Protein AF-A0A3B4X1A6-F1 (afdb_monomer)

Solvent-accessible surface area (backbone atoms only — not comparable to full-atom values): 15497 Å² total; per-residue (Å²): 115,70,71,60,52,57,50,49,52,51,52,50,52,50,51,35,37,75,68,66,78,35,75,80,80,82,78,83,72,91,70,73,78,80,80,72,81,65,86,78,88,76,84,81,86,79,67,71,69,60,56,57,53,50,53,53,52,51,52,53,51,53,53,52,55,62,71,66,57,79,65,98,78,79,75,83,75,76,88,69,78,50,44,43,67,63,48,51,52,51,49,28,60,74,72,65,40,60,70,62,43,52,52,50,53,52,53,52,51,53,34,46,75,70,61,77,48,63,76,89,69,56,53,66,50,61,64,69,58,61,50,49,57,49,52,53,49,51,50,54,48,52,52,51,52,53,52,50,52,51,51,53,50,51,55,50,51,57,49,50,53,52,52,51,51,51,52,52,49,52,54,53,49,50,54,51,52,53,54,51,50,55,52,51,53,50,52,51,50,54,50,51,54,51,52,63,61,45,50,62,55,53,51,52,52,52,54,51,51,55,50,52,52,53,50,50,54,51,53,50,53,53,49,52,52,51,51,55,50,52,52,52,58,57,59,72,74,63,85,83,88,85,83,87,81,92,86,84,84,76,87,82,81,90,82,136

Mean predicted aligned error: 19.34 Å

Organism: NCBI:txid1841481

Radius of gyration: 57.44 Å; Cα contacts (8 Å, |Δi|>4): 34; chains: 1; bounding box: 168×35×139 Å

pLDDT: mean 76.79, std 20.31, range [33.22, 98.31]

Secondary structure (DSSP, 8-state):
-HHHHHHHHHHHHHHHHHTTSS----------------SS-----SSHHHHHHHHHHHHHHHHHHHHTSPPTTS-----PPPBHHHHHHHHHHHHT-HHHHHHHHHHHHHHHHTT-S-TTSSPBPPHHHHHHHHHHHHHHHHHHHHHHHHHHHHHHHHHHHHHHHHHHHHHHHHHHHHHHHHHHHHHHHHHHHHHHHHHHHHHHHHHHHHHHHHHHHHHHHHHHHHHHHHHHHHHTT---PPP-------------

Foldseek 3Di:
DVVVVVVVVVVVVVVCCVVVLDPPPPPDDPPDDPPPPPPDDDPPPDDPVVVVVVVVVVVVVVVVVVVPDDPPPPDPDDDDFDFPLVVVLVVCVVVVVVVVNVVSVVVVVVCVVVVVDDSVPRDTDDVVVVVVVVVVVVVVVVVVVVVVVVVVVVVVSVVVVVVVVVVVVVVVVVVVVVVVVVVVVVVVVVVVVVVVVCVVVVVVVVVVVVVVVVVVVVVVVVVVVVVVVVVVVVVVVDDDDDDDDDDDDDDDDDDD

Structure (mmCIF, N/CA/C/O backbone):
data_AF-A0A3B4X1A6-F1
#
_entry.id   AF-A0A3B4X1A6-F1
#
loop_
_atom_site.group_PDB
_atom_site.id
_atom_site.type_symbol
_atom_site.label_atom_id
_atom_site.label_alt_id
_atom_site.label_comp_id
_atom_site.label_asym_id
_atom_site.label_entity_id
_atom_site.label_seq_id
_atom_site.pdbx_PDB_ins_code
_atom_site.Cartn_x
_atom_site.Cartn_y
_atom_site.Cartn_z
_atom_site.occupancy
_atom_site.B_iso_or_equiv
_atom_site.auth_seq_id
_atom_site.auth_comp_id
_atom_site.auth_asym_id
_atom_site.auth_atom_id
_atom_site.pdbx_PDB_model_num
ATOM 1 N N . THR A 1 1 ? -29.999 -10.310 1.114 1.00 54.72 1 THR A N 1
ATOM 2 C CA . THR A 1 1 ? -29.016 -9.729 2.059 1.00 54.72 1 THR A CA 1
ATOM 3 C C . THR A 1 1 ? -27.786 -9.153 1.365 1.00 54.72 1 THR A C 1
ATOM 5 O O . THR A 1 1 ? -27.435 -8.035 1.706 1.00 54.72 1 THR A O 1
ATOM 8 N N . ARG A 1 2 ? -27.192 -9.805 0.347 1.00 44.38 2 ARG A N 1
ATOM 9 C CA . ARG A 1 2 ? -26.066 -9.261 -0.458 1.00 44.38 2 ARG A CA 1
ATOM 10 C C . ARG A 1 2 ? -26.312 -7.871 -1.082 1.00 44.38 2 ARG A C 1
ATOM 12 O O . ARG A 1 2 ? -25.486 -6.989 -0.919 1.00 44.38 2 ARG A O 1
ATOM 19 N N . VAL A 1 3 ? -27.496 -7.645 -1.660 1.00 53.00 3 VAL A N 1
ATOM 20 C CA . VAL A 1 3 ? -27.875 -6.359 -2.293 1.00 53.00 3 VAL A CA 1
ATOM 21 C C . VAL A 1 3 ? -27.830 -5.172 -1.316 1.00 53.00 3 VAL A C 1
ATOM 23 O O . VAL A 1 3 ? -27.522 -4.057 -1.713 1.00 53.00 3 VAL A O 1
ATOM 26 N N . ASN A 1 4 ? -28.081 -5.400 -0.021 1.00 56.81 4 ASN A N 1
ATOM 27 C CA . ASN A 1 4 ? -28.071 -4.326 0.980 1.00 56.81 4 ASN A CA 1
ATOM 28 C C . ASN A 1 4 ? -26.649 -3.875 1.352 1.00 56.81 4 ASN A C 1
ATOM 30 O O . ASN A 1 4 ? -26.453 -2.727 1.738 1.00 56.81 4 ASN A O 1
ATOM 34 N N . ILE A 1 5 ? -25.659 -4.763 1.222 1.00 59.53 5 ILE A N 1
ATOM 35 C CA . ILE A 1 5 ? -24.255 -4.456 1.523 1.00 59.53 5 ILE A CA 1
ATOM 36 C C . ILE A 1 5 ? -23.646 -3.632 0.388 1.00 59.53 5 ILE A C 1
ATOM 38 O O . ILE A 1 5 ? -23.005 -2.622 0.660 1.00 59.53 5 ILE A O 1
ATOM 42 N N . ASP A 1 6 ? -23.915 -3.991 -0.869 1.00 60.12 6 ASP A N 1
ATOM 43 C CA . ASP A 1 6 ? -23.416 -3.237 -2.027 1.00 60.12 6 ASP A CA 1
ATOM 44 C C . ASP A 1 6 ? -23.992 -1.817 -2.073 1.00 60.12 6 ASP A C 1
ATOM 46 O O . ASP A 1 6 ? -23.269 -0.851 -2.322 1.00 60.12 6 ASP A O 1
ATOM 50 N N . VAL A 1 7 ? -25.278 -1.664 -1.738 1.00 74.25 7 VAL A N 1
ATOM 51 C CA . VAL A 1 7 ? -25.919 -0.347 -1.618 1.00 74.25 7 VAL A CA 1
ATOM 52 C C . VAL A 1 7 ? -25.302 0.459 -0.473 1.00 74.25 7 VAL A C 1
ATOM 54 O O . VAL A 1 7 ? -25.018 1.642 -0.652 1.00 74.25 7 VAL A O 1
ATOM 57 N N . ALA A 1 8 ? -25.026 -0.162 0.679 1.00 71.12 8 ALA A N 1
ATOM 58 C CA . ALA A 1 8 ? -24.371 0.512 1.800 1.00 71.12 8 ALA A CA 1
ATOM 59 C C . ALA A 1 8 ? -22.941 0.967 1.452 1.00 71.12 8 ALA A C 1
ATOM 61 O O . ALA A 1 8 ? -22.570 2.101 1.759 1.00 71.12 8 ALA A O 1
ATOM 62 N N . PHE A 1 9 ? -22.166 0.135 0.751 1.00 69.88 9 PHE A N 1
ATOM 63 C CA . PHE A 1 9 ? -20.829 0.487 0.265 1.00 69.88 9 PHE A CA 1
ATOM 64 C C . PHE A 1 9 ? -20.868 1.617 -0.766 1.00 69.88 9 PHE A C 1
ATOM 66 O O . PHE A 1 9 ? -20.057 2.542 -0.691 1.00 69.88 9 PHE A O 1
ATOM 73 N N . HIS A 1 10 ? -21.827 1.588 -1.692 1.00 74.19 10 HIS A N 1
ATOM 74 C CA . HIS A 1 10 ? -22.002 2.653 -2.675 1.00 74.19 10 HIS A CA 1
ATOM 75 C C . HIS A 1 10 ? -22.377 3.981 -2.003 1.00 74.19 10 HIS A C 1
ATOM 77 O O . HIS A 1 10 ? -21.773 5.013 -2.300 1.00 74.19 10 HIS A O 1
ATOM 83 N N . CYS A 1 11 ? -23.316 3.957 -1.053 1.00 76.19 11 CYS A N 1
ATOM 84 C CA . CYS A 1 11 ? -23.736 5.141 -0.302 1.00 76.19 11 CYS A CA 1
ATOM 85 C C . CYS A 1 11 ? -22.578 5.716 0.529 1.00 76.19 11 CYS A C 1
ATOM 87 O O . CYS A 1 11 ? -22.350 6.926 0.550 1.00 76.19 11 CYS A O 1
ATOM 89 N N . TRP A 1 12 ? -21.787 4.843 1.160 1.00 78.12 12 TRP A N 1
ATOM 90 C CA . TRP A 1 12 ? -20.605 5.235 1.924 1.00 78.12 12 TRP A CA 1
ATOM 91 C C . TRP A 1 12 ? -19.513 5.848 1.035 1.00 78.12 12 TRP A C 1
ATOM 93 O O . TRP A 1 12 ? -18.955 6.894 1.373 1.00 78.12 12 TRP A O 1
ATOM 103 N N . ARG A 1 13 ? -19.269 5.270 -0.149 1.00 74.69 13 ARG A N 1
ATOM 104 C CA . ARG A 1 13 ? -18.350 5.820 -1.159 1.00 74.69 13 ARG A CA 1
ATOM 105 C C . ARG A 1 13 ? -18.793 7.206 -1.630 1.00 74.69 13 ARG A C 1
ATOM 107 O O . ARG A 1 13 ? -17.966 8.107 -1.734 1.00 74.69 13 ARG A O 1
ATOM 114 N N . GLN A 1 14 ? -20.088 7.401 -1.863 1.00 74.94 14 GLN A N 1
ATOM 115 C CA . GLN A 1 14 ? -20.648 8.692 -2.275 1.00 74.94 14 GLN A CA 1
ATOM 116 C C . GLN A 1 14 ? -20.527 9.755 -1.177 1.00 74.94 14 GLN A C 1
ATOM 118 O O . GLN A 1 14 ? -20.187 10.902 -1.463 1.00 74.94 14 GLN A O 1
ATOM 123 N N . LEU A 1 15 ? -20.717 9.367 0.087 1.00 75.44 15 LEU A N 1
ATOM 124 C CA . LEU A 1 15 ? -20.524 10.246 1.240 1.00 75.44 15 LEU A CA 1
ATOM 125 C C . LEU A 1 15 ? -19.055 10.681 1.396 1.00 75.44 15 LEU A C 1
ATOM 127 O O . LEU A 1 15 ? -18.784 11.835 1.728 1.00 75.44 15 LEU A O 1
ATOM 131 N N . LEU A 1 16 ? -18.108 9.776 1.129 1.00 69.69 16 LEU A N 1
ATOM 132 C CA . LEU A 1 16 ? -16.668 10.057 1.151 1.00 69.69 16 LEU A CA 1
ATOM 133 C C . LEU A 1 16 ? -16.240 11.011 0.024 1.00 69.69 16 LEU A C 1
ATOM 135 O O . LEU A 1 16 ? -15.444 11.919 0.271 1.00 69.69 16 LEU A O 1
ATOM 139 N N . VAL A 1 17 ? -16.805 10.853 -1.179 1.00 70.69 17 VAL A N 1
ATOM 140 C CA . VAL A 1 17 ? -16.599 11.786 -2.303 1.00 70.69 17 VAL A CA 1
ATOM 141 C C . VAL A 1 17 ? -17.197 13.159 -1.985 1.00 70.69 17 VAL A C 1
ATOM 143 O O . VAL A 1 17 ? -16.530 14.177 -2.149 1.00 70.69 17 VAL A O 1
ATOM 146 N N . SER A 1 18 ? -18.413 13.208 -1.433 1.00 71.50 18 SER A N 1
ATOM 147 C CA . SER A 1 18 ? -19.084 14.468 -1.081 1.00 71.50 18 SER A CA 1
ATOM 148 C C . SER A 1 18 ? -18.394 15.240 0.051 1.00 71.50 18 SER A C 1
ATOM 150 O O . SER A 1 18 ? -18.543 16.456 0.131 1.00 71.50 18 SER A O 1
ATOM 152 N N . LYS A 1 19 ? -17.643 14.557 0.925 1.00 74.81 19 LYS A N 1
ATOM 153 C CA . LYS A 1 19 ? -16.8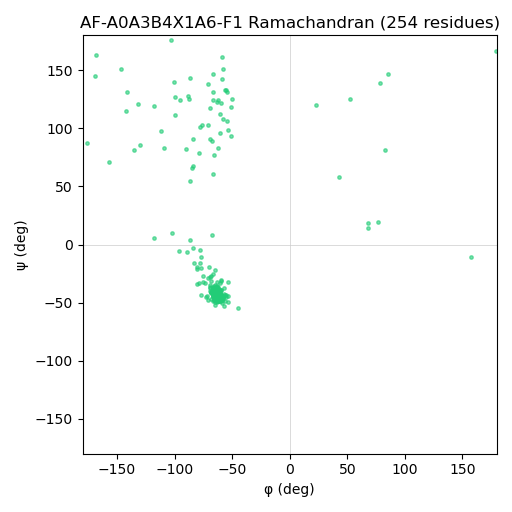08 15.181 1.966 1.00 74.81 19 LYS A CA 1
ATOM 154 C C . LYS A 1 19 ? -15.403 15.560 1.478 1.00 74.81 19 LYS A C 1
ATOM 156 O O . LYS A 1 19 ? -14.591 15.998 2.287 1.00 74.81 19 LYS A O 1
ATOM 161 N N . GLY A 1 20 ? -15.095 15.371 0.191 1.00 56.94 20 GLY A N 1
ATOM 162 C CA . GLY A 1 20 ? -13.777 15.658 -0.384 1.00 56.94 20 GLY A CA 1
ATOM 163 C C . GLY A 1 20 ? -12.661 14.729 0.107 1.00 56.94 20 GLY A C 1
ATOM 164 O O . GLY A 1 20 ? -11.488 15.028 -0.089 1.00 56.94 20 GLY A O 1
ATOM 165 N N . MET A 1 21 ? -13.003 13.608 0.754 1.00 59.81 21 MET A N 1
ATOM 166 C CA . MET A 1 21 ? -12.033 12.627 1.266 1.00 59.81 21 MET A CA 1
ATOM 167 C C . MET A 1 21 ? -11.576 11.645 0.178 1.00 59.81 21 MET A C 1
ATOM 169 O O . MET A 1 21 ? -10.568 10.962 0.336 1.00 59.81 21 MET A O 1
ATOM 173 N N . ILE A 1 22 ? -12.318 11.578 -0.929 1.00 52.59 22 ILE A N 1
ATOM 174 C CA . ILE A 1 22 ? -11.983 10.841 -2.145 1.00 52.59 22 ILE A CA 1
ATOM 175 C C . ILE A 1 22 ? -12.224 11.810 -3.305 1.00 52.59 22 ILE A C 1
ATOM 177 O O . ILE A 1 22 ? -13.336 12.315 -3.455 1.00 52.59 22 ILE A O 1
ATOM 181 N N . ALA A 1 23 ? -11.194 12.100 -4.101 1.00 53.69 23 ALA A N 1
ATOM 182 C CA . ALA A 1 23 ? -11.367 12.877 -5.327 1.00 53.69 23 ALA A CA 1
ATOM 183 C C . ALA A 1 23 ? -12.360 12.150 -6.256 1.00 53.69 23 ALA A C 1
ATOM 185 O O . ALA A 1 23 ? -12.320 10.912 -6.300 1.00 53.69 23 ALA A O 1
ATOM 186 N N . PRO A 1 24 ? -13.237 12.868 -6.991 1.00 44.25 24 PRO A N 1
ATOM 187 C CA . PRO A 1 24 ? -14.024 12.252 -8.046 1.00 44.25 24 PRO A CA 1
ATOM 188 C C . PRO A 1 24 ? -13.053 11.483 -8.927 1.00 44.25 24 PRO A C 1
ATOM 190 O O . PRO A 1 24 ? -12.023 12.006 -9.351 1.00 44.25 24 PRO A O 1
ATOM 193 N N . SER A 1 25 ? -13.335 10.200 -9.095 1.00 53.66 25 SER A N 1
ATOM 194 C CA . SER A 1 25 ? -12.601 9.382 -10.035 1.00 53.66 25 SER A CA 1
ATOM 195 C C . SER A 1 25 ? -12.957 9.917 -11.417 1.00 53.66 25 SER A C 1
ATOM 197 O O . SER A 1 25 ? -13.940 9.462 -11.995 1.00 53.66 25 SER A O 1
ATOM 199 N N . ASP A 1 26 ? -12.199 10.893 -11.917 1.00 41.59 26 ASP A N 1
ATOM 200 C CA . ASP A 1 26 ? -12.113 11.192 -13.346 1.00 41.59 26 ASP A CA 1
ATOM 201 C C . ASP A 1 26 ? -11.441 9.973 -13.989 1.00 41.59 26 ASP A C 1
ATOM 203 O O . ASP A 1 26 ? -10.231 9.900 -14.202 1.00 41.59 26 ASP A O 1
ATOM 207 N N . CYS A 1 27 ? -12.246 8.925 -14.140 1.00 48.75 27 CYS A N 1
ATOM 208 C CA . CYS A 1 27 ? -11.929 7.712 -14.861 1.00 48.75 27 CYS A CA 1
ATOM 209 C C . CYS A 1 27 ? -12.377 7.922 -16.302 1.00 48.75 27 CYS A C 1
ATOM 211 O O . CYS A 1 27 ? -13.445 7.467 -16.684 1.00 48.75 27 CYS A O 1
ATOM 213 N N . ASP A 1 28 ? -11.524 8.593 -17.064 1.00 45.81 28 ASP A N 1
ATOM 214 C CA . ASP A 1 28 ? -11.343 8.327 -18.486 1.00 45.81 28 ASP A CA 1
ATOM 215 C C . ASP A 1 28 ? -9.838 8.188 -18.693 1.00 45.81 28 ASP A C 1
ATOM 217 O O . ASP A 1 28 ? -9.130 9.159 -18.927 1.00 45.81 28 ASP A O 1
ATOM 221 N N . ASP A 1 29 ? -9.335 6.977 -18.477 1.00 47.91 29 ASP A N 1
ATOM 222 C CA . ASP A 1 29 ? -8.033 6.560 -18.988 1.00 47.91 29 ASP A CA 1
ATOM 223 C C . ASP A 1 29 ? -8.050 5.031 -19.050 1.00 47.91 29 ASP A C 1
ATOM 225 O O . ASP A 1 29 ? -7.431 4.331 -18.246 1.00 47.91 29 ASP A O 1
ATOM 229 N N . ASP A 1 30 ? -8.821 4.506 -20.005 1.00 47.62 30 ASP A N 1
ATOM 230 C CA . ASP A 1 30 ? -8.631 3.161 -20.559 1.00 47.62 30 ASP A CA 1
ATOM 231 C C . ASP A 1 30 ? -7.29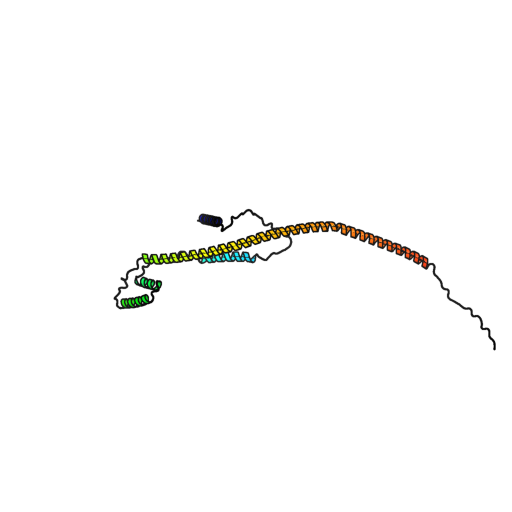5 3.140 -21.326 1.00 47.62 30 ASP A C 1
ATOM 233 O O . ASP A 1 30 ? -7.232 3.001 -22.544 1.00 47.62 30 ASP A O 1
ATOM 237 N N . PHE A 1 31 ? -6.190 3.404 -20.623 1.00 47.19 31 PHE A N 1
ATOM 238 C CA . PHE A 1 31 ? -4.857 3.306 -21.195 1.00 47.19 31 PHE A CA 1
ATOM 239 C C . PHE A 1 31 ? -4.442 1.856 -21.088 1.00 47.19 31 PHE A C 1
ATOM 241 O O . PHE A 1 31 ? -3.879 1.398 -20.092 1.00 47.19 31 PHE A O 1
ATOM 248 N N . LYS A 1 32 ? -4.775 1.132 -22.155 1.00 50.66 32 LYS A N 1
ATOM 249 C CA . LYS A 1 32 ? -4.234 -0.185 -22.431 1.00 50.66 32 LYS A CA 1
ATOM 250 C C . LYS A 1 32 ? -2.713 -0.079 -22.345 1.00 50.66 32 LYS A C 1
ATOM 252 O O . LYS A 1 32 ? -2.095 0.703 -23.067 1.00 50.66 32 LYS A O 1
ATOM 257 N N . TYR A 1 33 ? -2.134 -0.827 -21.414 1.00 49.88 33 TYR A N 1
ATOM 258 C CA . TYR A 1 33 ? -0.696 -1.008 -21.332 1.00 49.88 33 TYR A CA 1
ATOM 259 C C . TYR A 1 33 ? -0.257 -1.595 -22.670 1.00 49.88 33 TYR A C 1
ATOM 261 O O . TYR A 1 33 ? -0.599 -2.729 -23.000 1.00 49.88 33 TYR A O 1
ATOM 269 N N . GLU A 1 34 ? 0.417 -0.791 -23.486 1.00 45.00 34 GLU A N 1
ATOM 270 C CA . GLU A 1 34 ? 1.057 -1.290 -24.692 1.00 45.00 34 GLU A CA 1
ATOM 271 C C . GLU A 1 34 ? 2.234 -2.153 -24.214 1.00 45.00 34 GLU A C 1
ATOM 273 O O . GLU A 1 34 ? 3.328 -1.647 -23.947 1.00 45.00 34 GLU A O 1
ATOM 278 N N . GLU A 1 35 ? 1.982 -3.451 -24.022 1.00 42.69 35 GLU A N 1
ATOM 279 C CA . GLU A 1 35 ? 3.014 -4.484 -23.947 1.00 42.69 35 GLU A CA 1
ATOM 280 C C . GLU A 1 35 ? 3.725 -4.503 -25.298 1.00 42.69 35 GLU A C 1
ATOM 282 O O . GLU A 1 35 ? 3.405 -5.252 -26.220 1.00 42.69 35 GLU A O 1
ATOM 287 N N . VAL A 1 36 ? 4.681 -3.592 -25.446 1.00 37.38 36 VAL A N 1
ATOM 288 C CA . VAL A 1 36 ? 5.640 -3.661 -26.532 1.00 37.38 36 VAL A CA 1
ATOM 289 C C . VAL A 1 36 ? 6.537 -4.843 -26.198 1.00 37.38 36 VAL A C 1
ATOM 291 O O . VAL A 1 36 ? 7.395 -4.731 -25.324 1.00 37.38 36 VAL A O 1
ATOM 294 N N . TYR A 1 37 ? 6.311 -5.971 -26.876 1.00 40.59 37 TYR A N 1
ATOM 295 C CA . TYR A 1 37 ? 7.245 -7.090 -26.916 1.00 40.59 37 TYR A CA 1
ATOM 296 C C . TYR A 1 37 ? 8.604 -6.555 -27.373 1.00 40.59 37 TYR A C 1
ATOM 298 O O . TYR A 1 37 ? 8.835 -6.313 -28.559 1.00 40.59 37 TYR A O 1
ATOM 306 N N . LEU A 1 38 ? 9.485 -6.302 -26.411 1.00 39.91 38 LEU A N 1
ATOM 307 C CA . LEU A 1 38 ? 10.901 -6.167 -26.678 1.00 39.91 38 LEU A CA 1
ATOM 308 C C . LEU A 1 38 ? 11.408 -7.592 -26.883 1.00 39.91 38 LEU A C 1
ATOM 310 O O . LEU A 1 38 ? 11.540 -8.355 -25.928 1.00 39.91 38 LEU A O 1
ATOM 314 N N . GLU A 1 39 ? 11.632 -7.968 -28.140 1.00 44.88 39 GLU A N 1
ATOM 315 C CA . GLU A 1 39 ? 12.640 -8.987 -28.419 1.00 44.88 39 GLU A CA 1
ATOM 316 C C . GLU A 1 39 ? 13.959 -8.505 -27.780 1.00 44.88 39 GLU A C 1
ATOM 318 O O . GLU A 1 39 ? 14.330 -7.339 -27.932 1.00 44.88 39 GLU A O 1
ATOM 323 N N . ASP A 1 40 ? 14.602 -9.409 -27.038 1.00 40.78 40 ASP A N 1
ATOM 324 C CA . ASP A 1 40 ? 15.783 -9.253 -26.172 1.00 40.78 40 ASP A CA 1
ATOM 325 C C . ASP A 1 40 ? 15.558 -8.712 -24.741 1.00 40.78 40 ASP A C 1
ATOM 327 O O . ASP A 1 40 ? 15.777 -7.548 -24.415 1.00 40.78 40 ASP A O 1
ATOM 331 N N . ASP A 1 41 ? 15.152 -9.645 -23.873 1.00 47.16 41 ASP A N 1
ATOM 332 C CA . ASP A 1 41 ? 15.798 -10.011 -22.596 1.00 47.16 41 ASP A CA 1
ATOM 333 C C . ASP A 1 41 ? 16.314 -8.883 -21.677 1.00 47.16 41 ASP A C 1
ATOM 335 O O . ASP A 1 41 ? 17.475 -8.850 -21.268 1.00 47.16 41 ASP A O 1
ATOM 339 N N . TRP A 1 42 ? 15.420 -7.979 -21.270 1.00 33.22 42 TRP A N 1
ATOM 340 C CA . TRP A 1 42 ? 15.612 -7.187 -20.051 1.00 33.22 42 TRP A CA 1
ATOM 341 C C . TRP A 1 42 ? 14.628 -7.657 -18.984 1.00 33.22 42 TRP A C 1
ATOM 343 O O . TRP A 1 42 ? 13.556 -7.081 -18.799 1.00 33.22 42 TRP A O 1
ATOM 353 N N . SER A 1 43 ? 15.002 -8.731 -18.287 1.00 40.97 43 SER A N 1
ATOM 354 C CA . SER A 1 43 ? 14.339 -9.181 -17.061 1.00 40.97 43 SER A CA 1
ATOM 355 C C . SER A 1 43 ? 14.416 -8.086 -15.994 1.00 40.97 43 SER A C 1
ATOM 357 O O . SER A 1 43 ? 15.408 -7.967 -15.275 1.00 40.97 43 SER A O 1
ATOM 359 N N . LEU A 1 44 ? 13.362 -7.276 -15.877 1.00 40.47 44 LEU A N 1
ATOM 360 C CA . LEU A 1 44 ? 13.158 -6.377 -14.743 1.00 40.47 44 LEU A CA 1
ATOM 361 C C . LEU A 1 44 ? 12.499 -7.155 -13.590 1.00 40.47 44 LEU A C 1
ATOM 363 O O . LEU A 1 44 ? 11.347 -6.926 -13.237 1.00 40.47 44 LEU A O 1
ATOM 367 N N . THR A 1 45 ? 13.234 -8.102 -13.011 1.00 41.59 45 THR A N 1
ATOM 368 C CA . THR A 1 45 ? 12.842 -8.895 -11.830 1.00 41.59 45 THR A CA 1
ATOM 369 C C . THR A 1 45 ? 13.214 -8.182 -10.528 1.00 41.59 45 THR A C 1
ATOM 371 O O . THR A 1 45 ? 13.925 -8.724 -9.689 1.00 41.59 45 THR A O 1
ATOM 374 N N . GLU A 1 46 ? 12.762 -6.944 -10.347 1.00 43.12 46 GLU A N 1
ATOM 375 C CA . GLU A 1 46 ? 12.930 -6.217 -9.081 1.00 43.12 46 GLU A CA 1
ATOM 376 C C . GLU A 1 46 ? 11.606 -5.530 -8.725 1.00 43.12 46 GLU A C 1
ATOM 378 O O . GLU A 1 46 ? 11.387 -4.355 -9.013 1.00 43.12 46 GLU A O 1
ATOM 383 N N . GLY A 1 47 ? 10.668 -6.288 -8.145 1.00 45.47 47 GLY A N 1
ATOM 384 C CA . GLY A 1 47 ? 9.445 -5.698 -7.583 1.00 45.47 47 GLY A CA 1
ATOM 385 C C . GLY A 1 47 ? 8.228 -6.610 -7.425 1.00 45.47 47 GLY A C 1
ATOM 386 O O . GLY A 1 47 ? 7.273 -6.203 -6.770 1.00 45.47 47 GLY A O 1
ATOM 387 N N . GLU A 1 48 ? 8.227 -7.824 -7.981 1.00 46.75 48 GLU A N 1
ATOM 388 C CA . GLU A 1 48 ? 7.063 -8.726 -7.880 1.00 46.75 48 GLU A CA 1
ATOM 389 C C . GLU A 1 48 ? 6.927 -9.413 -6.506 1.00 46.75 48 GLU A C 1
ATOM 391 O O . GLU A 1 48 ? 5.823 -9.791 -6.116 1.00 46.75 48 GLU A O 1
ATOM 396 N N . GLU A 1 49 ? 8.001 -9.500 -5.711 1.00 49.38 49 GLU A N 1
ATOM 397 C CA . GLU A 1 49 ? 7.951 -10.130 -4.380 1.00 49.38 49 GLU A CA 1
ATOM 398 C C . GLU A 1 49 ? 7.133 -9.327 -3.345 1.00 49.38 49 GLU A C 1
ATOM 400 O O . GLU A 1 49 ? 6.545 -9.916 -2.437 1.00 49.38 49 GLU A O 1
ATOM 405 N N . ASP A 1 50 ? 7.033 -7.998 -3.481 1.00 69.69 50 ASP A N 1
ATOM 406 C CA . ASP A 1 50 ? 6.392 -7.132 -2.474 1.00 69.69 50 ASP A CA 1
ATOM 407 C C . ASP A 1 50 ? 4.853 -7.127 -2.578 1.00 69.69 50 ASP A C 1
ATOM 409 O O . ASP A 1 50 ? 4.137 -7.092 -1.570 1.00 69.69 50 ASP A O 1
ATOM 413 N N . LEU A 1 51 ? 4.311 -7.239 -3.797 1.00 71.69 51 LEU A N 1
ATOM 414 C CA . LEU A 1 51 ? 2.862 -7.269 -4.014 1.00 71.69 51 LEU A CA 1
ATOM 415 C C . LEU A 1 51 ? 2.253 -8.605 -3.566 1.00 71.69 51 LEU A C 1
ATOM 417 O O . LEU A 1 51 ? 1.250 -8.609 -2.849 1.00 71.69 51 LEU A O 1
ATOM 421 N N . GLU A 1 52 ? 2.881 -9.726 -3.928 1.00 77.56 52 GLU A N 1
ATOM 422 C CA . GLU A 1 52 ? 2.452 -11.073 -3.531 1.00 77.56 52 GLU A CA 1
ATOM 423 C C . GLU A 1 52 ? 2.495 -11.232 -2.000 1.00 77.56 52 GLU A C 1
ATOM 425 O O . GLU A 1 52 ? 1.535 -11.702 -1.379 1.00 77.56 52 GLU A O 1
ATOM 430 N N . ALA A 1 53 ? 3.568 -10.751 -1.359 1.00 79.12 53 ALA A N 1
ATOM 431 C CA . ALA A 1 53 ? 3.695 -10.741 0.097 1.00 79.12 53 ALA A CA 1
ATOM 432 C C . ALA A 1 53 ? 2.599 -9.896 0.770 1.00 79.12 53 ALA A C 1
ATOM 434 O O . ALA A 1 53 ? 2.013 -10.320 1.773 1.00 79.12 53 ALA A O 1
ATOM 435 N N . THR A 1 54 ? 2.270 -8.735 0.196 1.00 76.06 54 THR A N 1
ATOM 436 C CA . THR A 1 54 ? 1.215 -7.846 0.705 1.00 76.06 54 THR A CA 1
ATOM 437 C C . THR A 1 54 ? -0.175 -8.478 0.580 1.00 76.06 54 THR A C 1
ATOM 439 O O . THR A 1 54 ? -0.951 -8.451 1.541 1.00 76.06 54 THR A O 1
ATOM 442 N N . VAL A 1 55 ? -0.494 -9.104 -0.559 1.00 81.44 55 VAL A N 1
ATOM 443 C CA . VAL A 1 55 ? -1.774 -9.808 -0.776 1.00 81.44 55 VAL A CA 1
ATOM 444 C C . VAL A 1 55 ? -1.923 -10.971 0.205 1.00 81.44 55 VAL A C 1
ATOM 446 O O . VAL A 1 55 ? -2.957 -11.102 0.866 1.00 81.44 55 VAL A O 1
ATOM 449 N N . LYS A 1 56 ? -0.866 -11.768 0.384 1.00 82.25 56 LYS A N 1
ATOM 450 C CA . LYS A 1 56 ? -0.854 -12.904 1.312 1.00 82.25 56 LYS A CA 1
ATOM 451 C C . LYS A 1 56 ? -1.007 -12.461 2.771 1.00 82.25 56 LYS A C 1
ATOM 453 O O . LYS A 1 56 ? -1.715 -13.105 3.543 1.00 82.25 56 LYS A O 1
ATOM 458 N N . ALA A 1 57 ? -0.415 -11.328 3.153 1.00 81.50 57 ALA A N 1
ATOM 459 C CA . ALA A 1 57 ? -0.582 -10.746 4.485 1.00 81.50 57 ALA A CA 1
ATOM 460 C C . ALA A 1 57 ? -2.026 -10.274 4.751 1.00 81.50 57 ALA A C 1
ATOM 462 O O . ALA A 1 57 ? -2.543 -10.470 5.855 1.00 81.50 57 ALA A O 1
ATOM 463 N N . ILE A 1 58 ? -2.698 -9.693 3.749 1.00 82.06 58 ILE A N 1
ATOM 464 C CA . ILE A 1 58 ? -4.111 -9.286 3.844 1.00 82.06 58 ILE A CA 1
ATOM 465 C C . ILE A 1 58 ? -5.018 -10.515 3.984 1.00 82.06 58 ILE A C 1
ATOM 467 O O . ILE A 1 58 ? -5.883 -10.534 4.862 1.00 82.06 58 ILE A O 1
ATOM 471 N N . GLN A 1 59 ? -4.784 -11.549 3.172 1.00 83.06 59 GLN A N 1
ATOM 472 C CA . GLN A 1 59 ? -5.531 -12.808 3.193 1.00 83.06 59 GLN A CA 1
ATOM 473 C C . GLN A 1 59 ? -5.436 -13.493 4.568 1.00 83.06 59 GLN A C 1
ATOM 475 O O . GLN A 1 59 ? -6.453 -13.767 5.204 1.00 83.06 59 GLN A O 1
ATOM 480 N N . ASN A 1 60 ? -4.216 -13.651 5.091 1.00 79.06 60 ASN A N 1
ATOM 481 C CA . ASN A 1 60 ? -3.976 -14.269 6.398 1.00 79.06 60 ASN A CA 1
ATOM 482 C C . ASN A 1 60 ? -4.626 -13.480 7.547 1.00 79.06 60 ASN A C 1
ATOM 484 O O . ASN A 1 60 ? -5.132 -14.063 8.506 1.00 79.06 60 ASN A O 1
ATOM 488 N N . ARG A 1 61 ? -4.643 -12.142 7.461 1.00 76.00 61 ARG A N 1
ATOM 489 C CA . ARG A 1 61 ? -5.301 -11.288 8.461 1.00 76.00 61 ARG A CA 1
ATOM 490 C C . ARG A 1 61 ? -6.826 -11.416 8.413 1.00 76.00 61 ARG A C 1
ATOM 492 O O . ARG A 1 61 ? -7.461 -11.403 9.467 1.00 76.00 61 ARG A O 1
ATOM 499 N N . ALA A 1 62 ? -7.407 -11.547 7.221 1.00 73.75 62 ALA A N 1
ATOM 500 C CA . ALA A 1 62 ? -8.840 -11.778 7.050 1.00 73.75 62 ALA A CA 1
ATOM 501 C C . ALA A 1 62 ? -9.258 -13.151 7.605 1.00 73.75 62 ALA A C 1
ATOM 503 O O . ALA A 1 62 ? -10.264 -13.252 8.307 1.00 73.75 62 ALA A O 1
ATOM 504 N N . GLU A 1 63 ? -8.449 -14.184 7.371 1.00 74.44 63 GLU A N 1
ATOM 505 C CA . GLU A 1 63 ? -8.685 -15.541 7.873 1.00 74.44 63 GLU A CA 1
ATOM 506 C C . GLU A 1 63 ? -8.528 -15.634 9.399 1.00 74.44 63 GLU A C 1
ATOM 508 O O . GLU A 1 63 ? -9.385 -16.212 10.071 1.00 74.44 63 GLU A O 1
ATOM 513 N N . ALA A 1 64 ? -7.514 -14.980 9.975 1.00 70.81 64 ALA A N 1
ATOM 514 C CA . ALA A 1 64 ? -7.346 -14.889 11.428 1.00 70.81 64 ALA A CA 1
ATOM 515 C C . ALA A 1 64 ? -8.511 -14.141 12.105 1.00 70.81 64 ALA A C 1
ATOM 517 O O . ALA A 1 64 ? -8.983 -14.547 13.167 1.00 70.81 64 ALA A O 1
ATOM 518 N N . SER A 1 65 ? -9.023 -13.079 11.473 1.00 67.81 65 SER A N 1
ATOM 519 C CA . SER A 1 65 ? -10.190 -12.343 11.972 1.00 67.81 65 SER A CA 1
ATOM 520 C C . SER A 1 65 ? -11.486 -13.156 11.883 1.00 67.81 65 SER A C 1
ATOM 522 O O . SER A 1 65 ? -12.367 -12.969 12.719 1.00 67.81 65 SER A O 1
ATOM 524 N N . ALA A 1 66 ? -11.618 -14.046 10.895 1.00 62.75 66 ALA A N 1
ATOM 525 C CA . ALA A 1 66 ? -12.782 -14.919 10.751 1.00 62.75 66 ALA A CA 1
ATOM 526 C C . ALA A 1 66 ? -12.791 -16.058 11.787 1.00 62.75 66 ALA A C 1
ATOM 528 O O . ALA A 1 66 ? -13.858 -16.457 12.248 1.00 62.75 66 ALA A O 1
ATOM 529 N N . GLN A 1 67 ? -11.616 -16.553 12.186 1.00 60.91 67 GLN A N 1
ATOM 530 C CA . GLN A 1 67 ? -11.478 -17.610 13.197 1.00 60.91 67 GLN A CA 1
ATOM 531 C C . GLN A 1 67 ? -11.587 -17.097 14.643 1.00 60.91 67 GLN A C 1
ATOM 533 O O . GLN A 1 67 ? -11.906 -17.871 15.542 1.00 60.91 67 GLN A O 1
ATOM 538 N N . ALA A 1 68 ? -11.360 -15.801 14.877 1.00 55.06 68 ALA A N 1
ATOM 539 C CA . ALA A 1 68 ? -11.477 -15.174 16.196 1.00 55.06 68 ALA A CA 1
ATOM 540 C C . ALA A 1 68 ? -12.912 -14.742 16.565 1.00 55.06 68 ALA A C 1
ATOM 542 O O . ALA A 1 68 ? -13.129 -14.243 17.669 1.00 55.06 68 ALA A O 1
ATOM 543 N N . ALA A 1 69 ? -13.890 -14.913 15.668 1.00 47.16 69 ALA A N 1
ATOM 544 C CA . ALA A 1 69 ? -15.284 -14.581 15.944 1.00 47.16 69 ALA A CA 1
ATOM 545 C C . ALA A 1 69 ? -15.874 -15.567 16.978 1.00 47.16 69 ALA A C 1
ATOM 547 O O . ALA A 1 69 ? -15.968 -16.764 16.691 1.00 47.16 69 ALA A O 1
ATOM 548 N N . PRO A 1 70 ? -16.297 -15.108 18.171 1.00 48.31 70 PRO A N 1
ATOM 549 C CA . PRO A 1 70 ? -16.949 -15.970 19.147 1.00 48.31 70 PRO A CA 1
ATOM 550 C C . PRO A 1 70 ? -18.254 -16.510 18.553 1.00 48.31 70 PRO A C 1
ATOM 552 O O . PRO A 1 70 ? -19.109 -15.743 18.108 1.00 48.31 70 PRO A O 1
ATOM 555 N N . GLY A 1 71 ? -18.409 -17.835 18.525 1.00 49.22 71 GLY A N 1
ATOM 556 C CA . GLY A 1 71 ? -19.649 -18.472 18.086 1.00 49.22 71 GLY A CA 1
ATOM 557 C C . GLY A 1 71 ? -20.854 -18.009 18.926 1.00 49.22 71 GLY A C 1
ATOM 558 O O . GLY A 1 71 ? -20.696 -17.711 20.111 1.00 49.22 71 GLY A O 1
ATOM 559 N N . PRO A 1 72 ? -22.076 -17.989 18.362 1.00 48.59 72 PRO A N 1
ATOM 560 C CA . PRO A 1 72 ? -23.256 -17.332 18.944 1.00 48.59 72 PRO A CA 1
ATOM 561 C C . PRO A 1 72 ? -23.811 -17.949 20.249 1.00 48.59 72 PRO A C 1
ATOM 563 O O . PRO A 1 72 ? -24.869 -17.532 20.711 1.00 48.59 72 PRO A O 1
ATOM 566 N N . ASN A 1 73 ? -23.124 -18.920 20.866 1.00 45.09 73 ASN A N 1
ATOM 567 C CA . ASN A 1 73 ? -23.676 -19.756 21.940 1.00 45.09 73 ASN A CA 1
ATOM 568 C C . ASN A 1 73 ? -22.977 -19.659 23.309 1.00 45.09 73 ASN A C 1
ATOM 570 O O . ASN A 1 73 ? -23.368 -20.372 24.230 1.00 45.09 73 ASN A O 1
ATOM 574 N N . ALA A 1 74 ? -22.009 -18.765 23.497 1.00 45.06 74 ALA A N 1
ATOM 575 C CA . ALA A 1 74 ? -21.522 -18.394 24.828 1.00 45.06 74 ALA A CA 1
ATOM 576 C C . ALA A 1 74 ? -21.956 -16.944 25.069 1.00 45.06 74 ALA A C 1
ATOM 578 O O . ALA A 1 74 ? -21.338 -16.013 24.582 1.00 45.06 74 ALA A O 1
ATOM 579 N N . THR A 1 75 ? -23.039 -16.615 25.761 1.00 44.25 75 THR A N 1
ATOM 580 C CA . THR A 1 75 ? -23.205 -16.829 27.197 1.00 44.25 75 THR A CA 1
ATOM 581 C C . THR A 1 75 ? -24.632 -16.378 27.513 1.00 44.25 75 THR A C 1
ATOM 583 O O . THR A 1 75 ? -24.867 -15.213 27.830 1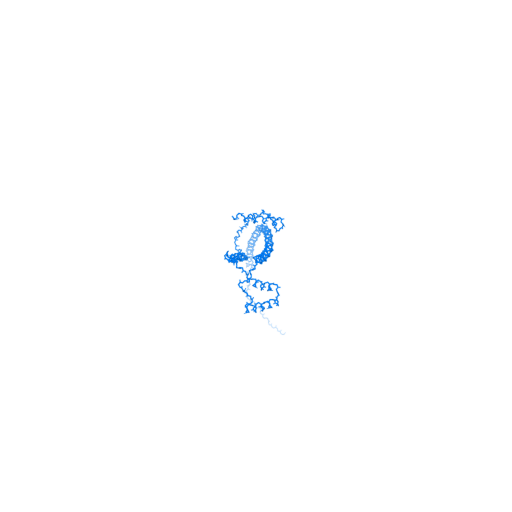.00 44.25 75 THR A O 1
ATOM 586 N N . ARG A 1 76 ? -25.636 -17.250 27.386 1.00 42.41 76 ARG A N 1
ATOM 587 C CA . ARG A 1 76 ? -26.956 -16.938 27.953 1.00 42.41 76 ARG A CA 1
ATOM 588 C C . ARG A 1 76 ? -26.869 -17.228 29.448 1.00 42.41 76 ARG A C 1
ATOM 590 O O . ARG A 1 76 ? -27.256 -18.300 29.893 1.00 42.41 76 ARG A O 1
ATOM 597 N N . SER A 1 77 ? -26.263 -16.292 30.182 1.00 44.47 77 SER A N 1
ATOM 598 C CA . SER A 1 77 ? -26.238 -16.281 31.643 1.00 44.47 77 SER A CA 1
ATOM 599 C C . SER A 1 77 ? -27.681 -16.360 32.125 1.00 44.47 77 SER A C 1
ATOM 601 O O . SER A 1 77 ? -28.469 -15.429 31.950 1.00 44.47 77 SER A O 1
ATOM 603 N N . THR A 1 78 ? -28.064 -17.525 32.627 1.00 42.94 78 THR A N 1
ATOM 604 C CA . THR A 1 78 ? -29.319 -17.718 33.334 1.00 42.94 78 THR A CA 1
ATOM 605 C C . THR A 1 78 ? -29.283 -16.807 34.552 1.00 42.94 78 THR A C 1
ATOM 607 O O . THR A 1 78 ? -28.454 -17.015 35.435 1.00 42.94 78 THR A O 1
ATOM 610 N N . HIS A 1 79 ? -30.139 -15.783 34.549 1.00 53.56 79 HIS A N 1
ATOM 611 C CA . HIS A 1 79 ? -30.377 -14.860 35.659 1.00 53.56 79 HIS A CA 1
ATOM 612 C C . HIS A 1 79 ? -30.664 -15.653 36.937 1.00 53.56 79 HIS A C 1
ATOM 614 O O . HIS A 1 79 ? -31.798 -16.061 37.181 1.00 53.56 79 HIS A O 1
ATOM 620 N N . GLN A 1 80 ? -29.626 -15.917 37.727 1.00 54.72 80 GLN A N 1
ATOM 621 C CA . GLN A 1 80 ? -29.805 -16.274 39.121 1.00 54.72 80 GLN A CA 1
ATOM 622 C C . GLN A 1 80 ? -29.855 -14.973 39.918 1.00 54.72 80 GLN A C 1
ATOM 624 O O . GLN A 1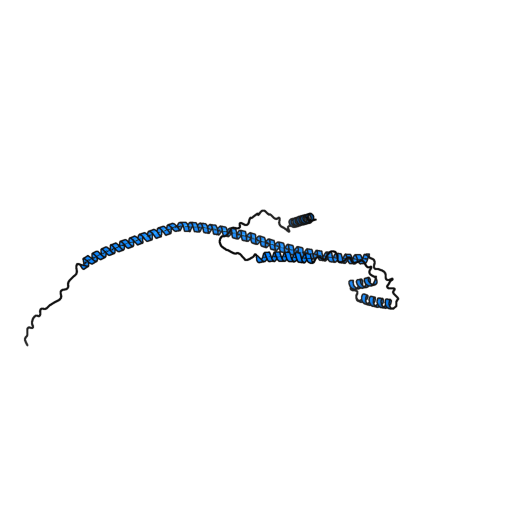 80 ? -28.942 -14.150 39.783 1.00 54.72 80 GLN A O 1
ATOM 629 N N . PRO A 1 81 ? -30.911 -14.756 40.712 1.00 59.62 81 PRO A N 1
ATOM 630 C CA . PRO A 1 81 ? -31.010 -13.555 41.513 1.00 59.62 81 PRO A CA 1
ATOM 631 C C . PRO A 1 81 ? -29.873 -13.524 42.539 1.00 59.62 81 PRO A C 1
ATOM 633 O O . PRO A 1 81 ? -29.707 -14.461 43.318 1.00 59.62 81 PRO A O 1
ATOM 636 N N . LYS A 1 82 ? -29.057 -12.466 42.509 1.00 67.19 82 LYS A N 1
ATOM 637 C CA . LYS A 1 82 ? -27.945 -12.303 43.454 1.00 67.19 82 LYS A CA 1
ATOM 638 C C . LYS A 1 82 ? -28.499 -11.989 44.845 1.00 67.19 82 LYS A C 1
ATOM 640 O O . LYS A 1 82 ? -29.416 -11.173 44.974 1.00 67.19 82 LYS A O 1
ATOM 645 N N . ALA A 1 83 ? -27.922 -12.609 45.871 1.00 80.00 83 ALA A N 1
ATOM 646 C CA . ALA A 1 83 ? -28.216 -12.280 47.260 1.00 80.00 83 ALA A CA 1
ATOM 647 C C . ALA A 1 83 ? -27.719 -10.858 47.593 1.00 80.00 83 ALA A C 1
ATOM 649 O O . ALA A 1 83 ? -26.734 -10.372 47.024 1.00 80.00 83 ALA A O 1
ATOM 650 N N . VAL A 1 84 ? -28.429 -10.155 48.479 1.00 81.12 84 VAL A N 1
ATOM 651 C CA . VAL A 1 84 ? -28.133 -8.751 48.829 1.00 81.12 84 VAL A CA 1
ATOM 652 C C . VAL A 1 84 ? -26.733 -8.563 49.423 1.00 81.12 84 VAL A C 1
ATOM 654 O O . VAL A 1 84 ? -26.093 -7.542 49.167 1.00 81.12 84 VAL A O 1
ATOM 657 N N . ASP A 1 85 ? -26.220 -9.537 50.168 1.00 82.19 85 ASP A N 1
ATOM 658 C CA . ASP A 1 85 ? -24.882 -9.494 50.759 1.00 82.19 85 ASP A CA 1
ATOM 659 C C . ASP A 1 85 ? -23.767 -9.589 49.702 1.00 82.19 85 ASP A C 1
ATOM 661 O O . ASP A 1 85 ? -22.792 -8.836 49.763 1.00 82.19 85 ASP A O 1
ATOM 665 N N . ASP A 1 86 ? -23.934 -10.430 48.678 1.00 82.44 86 ASP A N 1
ATOM 666 C CA . ASP A 1 86 ? -23.023 -10.504 47.527 1.00 82.44 86 ASP A CA 1
ATOM 667 C C . ASP A 1 86 ? -23.031 -9.219 46.697 1.00 82.44 86 ASP A C 1
ATOM 669 O O . ASP A 1 86 ? -22.001 -8.795 46.158 1.00 82.44 86 ASP A O 1
ATOM 673 N N . PHE A 1 87 ? -24.190 -8.571 46.592 1.00 84.62 87 PHE A N 1
ATOM 674 C CA . PHE A 1 87 ? -24.290 -7.266 45.957 1.00 84.62 87 PHE A CA 1
ATOM 675 C C . PHE A 1 87 ? -23.546 -6.186 46.742 1.00 84.62 87 PHE A C 1
ATOM 677 O O . PHE A 1 87 ? -22.751 -5.463 46.145 1.00 84.62 87 PHE A O 1
ATOM 684 N N . LEU A 1 88 ? -23.740 -6.104 48.060 1.00 85.88 88 LEU A N 1
ATOM 685 C CA . LEU A 1 88 ? -23.043 -5.139 48.914 1.00 85.88 88 LEU A CA 1
ATOM 686 C C . LEU A 1 88 ? -21.523 -5.324 48.858 1.00 85.88 88 LEU A C 1
ATOM 688 O O . LEU A 1 88 ? -20.800 -4.341 48.691 1.00 85.88 88 LEU A O 1
ATOM 692 N N . ARG A 1 89 ? -21.032 -6.571 48.898 1.00 87.56 89 ARG A N 1
AT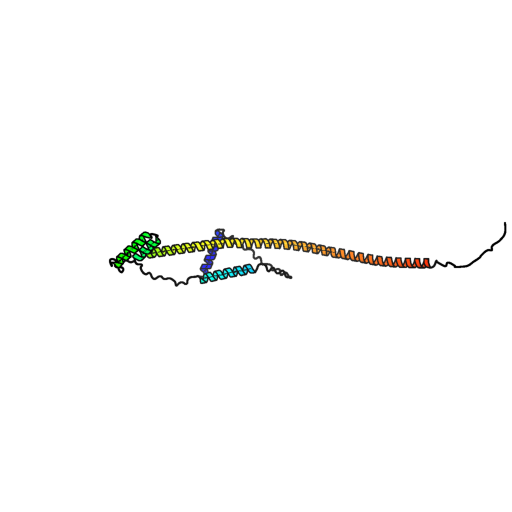OM 693 C CA . ARG A 1 89 ? -19.603 -6.867 48.698 1.00 87.56 89 ARG A CA 1
ATOM 694 C C . ARG A 1 89 ? -19.109 -6.333 47.356 1.00 87.56 89 ARG A C 1
ATOM 696 O O . ARG A 1 89 ? -18.140 -5.579 47.318 1.00 87.56 89 ARG A O 1
ATOM 703 N N . ASN A 1 90 ? -19.786 -6.685 46.261 1.00 87.19 90 ASN A N 1
ATOM 704 C CA . ASN A 1 90 ? -19.402 -6.235 44.922 1.00 87.19 90 ASN A CA 1
ATOM 705 C C . ASN A 1 90 ? -19.466 -4.710 44.781 1.00 87.19 90 ASN A C 1
ATOM 707 O O . ASN A 1 90 ? -18.571 -4.125 44.180 1.00 87.19 90 ASN A O 1
ATOM 711 N N . PHE A 1 91 ? -20.473 -4.056 45.359 1.00 87.56 91 PHE A N 1
ATOM 712 C CA . PHE A 1 91 ? -20.615 -2.604 45.349 1.00 87.56 91 PHE A CA 1
ATOM 713 C C . PHE A 1 91 ? -19.460 -1.912 46.080 1.00 87.56 91 PHE A C 1
ATOM 715 O O . PHE A 1 91 ? -18.857 -0.985 45.539 1.00 87.56 91 PHE A O 1
ATOM 722 N N . LEU A 1 92 ? -19.110 -2.375 47.282 1.00 90.56 92 LEU A N 1
ATOM 723 C CA . LEU A 1 92 ? -18.015 -1.802 48.070 1.00 90.56 92 LEU A CA 1
ATOM 724 C C . LEU A 1 92 ? -16.654 -2.030 47.393 1.00 90.56 92 LEU A C 1
ATOM 726 O O . LEU A 1 92 ? -15.821 -1.126 47.380 1.00 90.56 92 LEU A O 1
ATOM 730 N N . ILE A 1 93 ? -16.456 -3.184 46.745 1.00 89.44 93 ILE A N 1
ATOM 731 C CA . ILE A 1 93 ? -15.276 -3.444 45.902 1.00 89.44 93 ILE A CA 1
ATOM 732 C C . ILE A 1 93 ? -15.246 -2.477 44.712 1.00 89.44 93 ILE A C 1
ATOM 734 O O . ILE A 1 93 ? -14.223 -1.851 44.441 1.00 89.44 93 ILE A O 1
ATOM 738 N N . GLN A 1 94 ? -16.366 -2.332 44.003 1.00 85.75 94 GLN A N 1
ATOM 739 C CA . GLN A 1 94 ? -16.448 -1.552 42.768 1.00 85.75 94 GLN A CA 1
ATOM 740 C C . GLN A 1 94 ? -16.338 -0.041 43.010 1.00 85.75 94 GLN A C 1
ATOM 742 O O . GLN A 1 94 ? -15.829 0.681 42.156 1.00 85.75 94 GLN A O 1
ATOM 747 N N . THR A 1 95 ? -16.764 0.428 44.182 1.00 88.88 95 THR A N 1
ATOM 748 C CA . THR A 1 95 ? -16.610 1.822 44.627 1.00 88.88 95 THR A CA 1
ATOM 749 C C . THR A 1 95 ? -15.296 2.089 45.371 1.00 88.88 95 THR A C 1
ATOM 751 O O . THR A 1 95 ? -14.989 3.246 45.647 1.00 88.88 95 THR A O 1
ATOM 754 N N . GLY A 1 96 ? -14.494 1.055 45.658 1.00 90.50 96 GLY A N 1
ATOM 755 C CA . GLY A 1 96 ? -13.184 1.183 46.305 1.00 90.50 96 GLY A CA 1
ATOM 756 C C . GLY A 1 96 ? -13.230 1.432 47.818 1.00 90.50 96 GLY A C 1
ATOM 757 O O . GLY A 1 96 ? -12.241 1.885 48.388 1.00 90.50 96 GLY A O 1
ATOM 758 N N . MET A 1 97 ? -14.350 1.138 48.484 1.00 92.94 97 MET A N 1
ATOM 759 C CA . MET A 1 97 ? -14.538 1.321 49.931 1.00 92.94 97 MET A CA 1
ATOM 760 C C . MET A 1 97 ? -14.005 0.116 50.725 1.00 92.94 97 MET A C 1
ATOM 762 O O . MET A 1 97 ? -14.764 -0.633 51.341 1.00 92.94 97 MET A O 1
ATOM 766 N N . THR A 1 98 ? -12.690 -0.106 50.692 1.00 92.19 98 THR A N 1
ATOM 767 C CA . THR A 1 98 ? -12.061 -1.327 51.231 1.00 92.19 98 THR A CA 1
ATOM 768 C C . THR A 1 98 ? -12.160 -1.468 52.751 1.00 92.19 98 THR A C 1
ATOM 770 O O . THR A 1 98 ? -12.381 -2.572 53.230 1.00 92.19 98 THR A O 1
ATOM 773 N N . GLU A 1 99 ? -12.057 -0.378 53.516 1.00 94.75 99 GLU A N 1
ATOM 774 C CA . GLU A 1 99 ? -12.195 -0.424 54.986 1.00 94.75 99 GLU A CA 1
ATOM 775 C C . GLU A 1 99 ? -13.635 -0.753 55.410 1.00 94.75 99 GLU A C 1
ATOM 777 O O . GLU A 1 99 ? -13.870 -1.563 56.305 1.00 94.75 99 GLU A O 1
ATOM 782 N N . THR A 1 100 ? -14.621 -0.173 54.716 1.00 94.00 100 THR A N 1
ATOM 783 C CA . THR A 1 100 ? -16.044 -0.473 54.929 1.00 94.00 100 THR A CA 1
ATOM 784 C C . THR A 1 100 ? -16.371 -1.915 54.555 1.00 94.00 100 THR A C 1
ATOM 786 O O . THR A 1 100 ? -17.150 -2.565 55.247 1.00 94.00 100 THR A O 1
ATOM 789 N N . LEU A 1 101 ? -15.758 -2.431 53.485 1.00 93.94 101 LEU A N 1
ATOM 790 C CA . LEU A 1 101 ? -15.882 -3.829 53.083 1.00 93.94 101 LEU A CA 1
ATOM 791 C C . LEU A 1 101 ? -15.352 -4.781 54.159 1.00 93.94 101 LEU A C 1
ATOM 793 O O . LEU A 1 101 ? -16.014 -5.773 54.448 1.00 93.94 101 LEU A O 1
ATOM 797 N N . ASP A 1 102 ? -14.192 -4.487 54.743 1.00 93.19 102 ASP A N 1
ATOM 798 C CA . ASP A 1 102 ? -13.545 -5.349 55.738 1.00 93.19 102 ASP A CA 1
ATOM 799 C C . ASP A 1 102 ? -14.348 -5.405 57.049 1.00 93.19 102 ASP A C 1
ATOM 801 O O . ASP A 1 102 ? -14.616 -6.479 57.599 1.00 93.19 102 ASP A O 1
ATOM 805 N N . CYS A 1 103 ? -14.852 -4.245 57.486 1.00 94.44 103 CYS A N 1
ATOM 806 C CA . CYS A 1 103 ? -15.748 -4.147 58.635 1.00 94.44 103 CYS A CA 1
ATOM 807 C C . CYS A 1 103 ? -17.058 -4.918 58.386 1.00 94.44 103 CYS A C 1
ATOM 809 O O . CYS A 1 103 ? -17.448 -5.772 59.182 1.00 94.44 103 CYS A O 1
ATOM 811 N N . PHE A 1 104 ? -17.684 -4.705 57.221 1.00 91.94 104 PHE A N 1
ATOM 812 C CA . PHE A 1 104 ? -18.900 -5.413 56.818 1.00 91.94 104 PHE A CA 1
ATOM 813 C C . PHE A 1 104 ? -18.700 -6.934 56.768 1.00 91.94 104 PHE A C 1
ATOM 815 O O . PHE A 1 104 ? -19.540 -7.679 57.265 1.00 91.94 104 PHE A O 1
ATOM 822 N N . GLN A 1 105 ? -17.595 -7.419 56.193 1.00 90.94 105 GLN A N 1
ATOM 823 C CA . GLN A 1 105 ? -17.301 -8.853 56.123 1.00 90.94 105 GLN A CA 1
ATOM 824 C C . GLN A 1 105 ? -17.124 -9.473 57.511 1.00 90.94 105 GLN A C 1
ATOM 826 O O . GLN A 1 105 ? -17.630 -10.572 57.755 1.00 90.94 105 GLN A O 1
ATOM 831 N N . THR A 1 106 ? -16.442 -8.767 58.413 1.00 92.00 106 THR A N 1
ATOM 832 C CA . THR A 1 106 ? -16.208 -9.221 59.788 1.00 92.00 106 THR A CA 1
ATOM 833 C C . THR A 1 106 ? -17.524 -9.325 60.560 1.00 92.00 106 THR A C 1
ATOM 835 O O . THR A 1 106 ? -17.851 -10.399 61.070 1.00 92.00 106 THR A O 1
ATOM 838 N N . GLU A 1 107 ? -18.327 -8.257 60.565 1.00 91.31 107 GLU A N 1
ATOM 839 C CA . GLU A 1 107 ? -19.623 -8.224 61.255 1.00 91.31 107 GLU A CA 1
ATOM 840 C C . GLU A 1 107 ? -20.617 -9.235 60.670 1.00 91.31 107 GLU A C 1
ATOM 842 O O . GLU A 1 107 ? -21.298 -9.948 61.408 1.00 91.31 107 GLU A O 1
ATOM 847 N N . TRP A 1 108 ? -20.679 -9.352 59.340 1.00 87.00 108 TRP A N 1
ATOM 848 C CA . TRP A 1 108 ? -21.556 -10.308 58.665 1.00 87.00 108 TRP A CA 1
ATOM 849 C C . TRP A 1 108 ? -21.210 -11.752 59.036 1.00 87.00 108 TRP A C 1
ATOM 851 O O . TRP A 1 108 ? -22.098 -12.551 59.333 1.00 87.00 108 TRP A O 1
ATOM 861 N N . THR A 1 109 ? -19.918 -12.089 59.074 1.00 87.69 109 THR A N 1
ATOM 862 C CA . THR A 1 109 ? -19.452 -13.433 59.449 1.00 87.69 109 THR A CA 1
ATOM 863 C C . THR A 1 109 ? -19.775 -13.745 60.909 1.00 87.69 109 THR A C 1
ATOM 865 O O . THR A 1 109 ? -20.258 -14.836 61.216 1.00 87.69 109 THR A O 1
ATOM 868 N N . GLU A 1 110 ? -19.567 -12.780 61.806 1.00 91.50 110 GLU A N 1
ATOM 869 C CA . GLU A 1 110 ? -19.895 -12.912 63.227 1.00 91.50 110 GLU A CA 1
ATOM 870 C C . GLU A 1 110 ? -21.405 -13.113 63.448 1.00 91.50 110 GLU A C 1
ATOM 872 O O . GLU A 1 110 ? -21.820 -13.971 64.233 1.00 91.50 110 GLU A O 1
ATOM 877 N N . MET A 1 111 ? -22.241 -12.370 62.721 1.00 85.38 111 MET A N 1
ATOM 878 C CA . MET A 1 111 ? -23.701 -12.471 62.794 1.00 85.38 111 MET A CA 1
ATOM 879 C C . MET A 1 111 ? -24.231 -13.811 62.269 1.00 85.38 111 MET A C 1
ATOM 881 O O . MET A 1 111 ? -25.140 -14.389 62.873 1.00 85.38 111 MET A O 1
ATOM 885 N N . VAL A 1 112 ? -23.636 -14.338 61.195 1.00 83.62 112 VAL A N 1
ATOM 886 C CA . VAL A 1 112 ? -23.960 -15.668 60.657 1.00 83.62 112 VAL A CA 1
ATOM 887 C C . VAL A 1 112 ? -23.558 -16.768 61.642 1.00 83.62 112 VAL A C 1
ATOM 889 O O . VAL A 1 112 ? -24.362 -17.653 61.926 1.00 83.62 112 VAL A O 1
ATOM 892 N N . GLN A 1 113 ? -22.357 -16.703 62.226 1.00 85.38 113 GLN A N 1
ATOM 893 C CA . GLN A 1 113 ? -21.885 -17.705 63.193 1.00 85.38 113 GLN A CA 1
ATOM 894 C C . GLN A 1 113 ? -22.736 -17.760 64.466 1.00 85.38 113 GLN A C 1
ATOM 896 O O . GLN A 1 113 ? -22.954 -18.836 65.018 1.00 85.38 113 GLN A O 1
ATOM 901 N N . LYS A 1 114 ? -23.239 -16.611 64.927 1.00 89.81 114 LYS A N 1
ATOM 902 C CA . LYS A 1 114 ? -24.146 -16.536 66.081 1.00 89.81 114 LYS A CA 1
ATOM 903 C C . LYS A 1 114 ? -25.592 -16.925 65.741 1.00 89.81 114 LYS A C 1
ATOM 905 O O . LYS A 1 114 ? -26.424 -16.969 66.644 1.00 89.81 114 LYS A O 1
ATOM 910 N N . GLY A 1 115 ? -25.905 -17.183 64.469 1.00 79.75 115 GLY A N 1
ATOM 911 C CA . GLY A 1 115 ? -27.257 -17.503 64.005 1.00 79.75 115 GLY A CA 1
ATOM 912 C C . GLY A 1 115 ? -28.242 -16.333 64.100 1.00 79.75 115 GLY A C 1
ATOM 913 O O . GLY A 1 115 ? -29.448 -16.559 64.102 1.00 79.75 115 GLY A O 1
ATOM 914 N N . LEU A 1 116 ? -27.753 -15.089 64.204 1.00 80.62 116 LEU A N 1
ATOM 915 C CA . LEU A 1 116 ? -28.607 -13.892 64.259 1.00 80.62 116 LEU A CA 1
ATOM 916 C C . LEU A 1 116 ? -29.147 -13.488 62.881 1.00 80.62 116 LEU A C 1
ATOM 918 O O . LEU A 1 116 ? -30.091 -12.703 62.801 1.00 80.62 116 LEU A O 1
ATOM 922 N N . VAL A 1 117 ? -28.555 -14.014 61.808 1.00 75.56 117 VAL A N 1
ATOM 923 C CA . VAL A 1 117 ? -28.974 -13.763 60.430 1.00 75.56 117 VAL A CA 1
ATOM 924 C C . VAL A 1 117 ? -29.412 -15.074 59.799 1.00 75.56 117 VAL A C 1
ATOM 926 O O . VAL A 1 117 ? -28.625 -16.008 59.652 1.00 75.56 117 VAL A O 1
ATOM 929 N N . ASP A 1 118 ? -30.679 -15.115 59.399 1.00 75.25 118 ASP A N 1
ATOM 930 C CA . ASP A 1 118 ? -31.210 -16.165 58.542 1.00 75.25 118 ASP A CA 1
ATOM 931 C C . ASP A 1 118 ? -30.769 -15.888 57.099 1.00 75.25 118 ASP A C 1
ATOM 933 O O . ASP A 1 118 ? -31.316 -15.019 56.415 1.00 75.25 118 ASP A O 1
ATOM 937 N N . THR A 1 119 ? -29.735 -16.604 56.662 1.00 70.38 119 THR A N 1
ATOM 938 C CA . THR A 1 119 ? -29.124 -16.463 55.334 1.00 70.38 119 THR A CA 1
ATOM 939 C C . THR A 1 119 ? -30.074 -16.864 54.204 1.00 70.38 119 THR A C 1
ATOM 941 O O . THR A 1 119 ? -29.913 -16.364 53.095 1.00 70.38 119 THR A O 1
ATOM 944 N N . GLU A 1 120 ? -31.107 -17.673 54.475 1.00 66.19 120 GLU A N 1
ATOM 945 C CA . GLU A 1 120 ? -32.140 -18.031 53.490 1.00 66.19 120 GLU A CA 1
ATOM 946 C C . GLU A 1 120 ? -33.208 -16.937 53.325 1.00 66.19 120 GLU A C 1
ATOM 948 O O . GLU A 1 120 ? -33.901 -16.888 52.308 1.00 66.19 120 GLU A O 1
ATOM 953 N N . ARG A 1 121 ? -33.337 -16.029 54.303 1.00 64.75 121 ARG A N 1
ATOM 954 C CA . ARG A 1 121 ? -34.261 -14.879 54.261 1.00 64.75 121 ARG A CA 1
ATOM 955 C C . ARG A 1 121 ? -33.622 -13.576 53.802 1.00 64.75 121 ARG A C 1
ATOM 957 O O . ARG A 1 121 ? -34.338 -12.581 53.654 1.00 64.75 121 ARG A O 1
ATOM 964 N N . VAL A 1 122 ? -32.307 -13.549 53.593 1.00 71.25 122 VAL A N 1
ATOM 965 C CA . VAL A 1 122 ? -31.637 -12.385 53.009 1.00 71.25 122 VAL A CA 1
ATOM 966 C C . VAL A 1 122 ? -32.243 -12.149 51.630 1.00 71.25 122 VAL A C 1
ATOM 968 O O . VAL A 1 122 ? -32.276 -13.036 50.781 1.00 71.25 122 VAL A O 1
ATOM 971 N N . GLY A 1 123 ? -32.800 -10.953 51.445 1.00 70.50 123 GLY A N 1
ATOM 972 C CA . GLY A 1 123 ? -33.531 -10.606 50.237 1.00 70.50 123 GLY A CA 1
ATOM 973 C C . GLY A 1 123 ? -32.681 -10.739 48.975 1.00 70.50 123 GLY A C 1
ATOM 974 O O . GLY A 1 123 ? -31.449 -10.737 48.998 1.00 70.50 123 GLY A O 1
ATOM 975 N N . VAL A 1 124 ? -33.378 -10.816 47.851 1.00 77.69 124 VAL A N 1
ATOM 976 C CA . VAL A 1 124 ? -32.792 -10.783 46.516 1.00 77.69 124 VAL A CA 1
ATOM 977 C C . VAL A 1 124 ? -32.629 -9.333 46.068 1.00 77.69 124 VAL A C 1
ATOM 979 O O . VAL A 1 124 ? -33.477 -8.481 46.345 1.00 77.69 124 VAL A O 1
ATOM 982 N N . VAL A 1 125 ? -31.543 -9.049 45.358 1.00 74.25 125 VAL A N 1
ATOM 983 C CA . VAL A 1 125 ? -31.293 -7.728 44.771 1.00 74.25 125 VAL A CA 1
ATOM 984 C C . VAL A 1 125 ? -32.325 -7.450 43.675 1.00 74.25 125 VAL A C 1
ATOM 986 O O . VAL A 1 125 ? -32.497 -8.296 42.799 1.00 74.25 125 VAL A O 1
ATOM 989 N N . PRO A 1 126 ? -32.982 -6.276 43.663 1.00 77.44 126 PRO A N 1
ATOM 990 C CA . PRO A 1 126 ? -33.941 -5.932 42.619 1.00 77.44 126 PRO A CA 1
ATOM 991 C C . PRO A 1 126 ? -33.342 -6.036 41.210 1.00 77.44 126 PRO A C 1
ATOM 993 O O . PRO A 1 126 ? -32.278 -5.473 40.937 1.00 77.44 126 PRO A O 1
ATOM 996 N N . ASP A 1 127 ? -34.069 -6.685 40.297 1.00 76.00 127 ASP A N 1
ATOM 997 C CA . ASP A 1 127 ? -33.619 -6.977 38.926 1.00 76.00 127 ASP A CA 1
ATOM 998 C C . ASP A 1 127 ? -33.149 -5.731 38.156 1.00 76.00 127 ASP A C 1
ATOM 1000 O O . ASP A 1 127 ? -32.185 -5.793 37.396 1.00 76.00 127 ASP A O 1
ATOM 1004 N N . VAL A 1 128 ? -33.757 -4.569 38.429 1.00 80.50 128 VAL A N 1
ATOM 1005 C CA . VAL A 1 128 ? -33.410 -3.275 37.812 1.00 80.50 128 VAL A CA 1
ATOM 1006 C C . VAL A 1 128 ? -31.937 -2.904 38.029 1.00 80.50 128 VAL A C 1
ATOM 1008 O O . VAL A 1 128 ? -31.301 -2.350 37.134 1.00 80.50 128 VAL A O 1
ATOM 1011 N N . TYR A 1 129 ? -31.366 -3.213 39.197 1.00 79.31 129 TYR A N 1
ATOM 1012 C CA . TYR A 1 129 ? -29.962 -2.906 39.477 1.00 79.31 129 TYR A CA 1
ATOM 1013 C C . TYR A 1 129 ? -29.019 -3.825 38.688 1.00 79.31 129 TYR A C 1
ATOM 1015 O O . TYR A 1 129 ? -28.054 -3.366 38.074 1.00 79.31 129 TYR A O 1
ATOM 1023 N N . THR A 1 130 ? -29.330 -5.122 38.659 1.00 79.25 130 THR A N 1
ATOM 1024 C CA . THR A 1 130 ? -28.595 -6.119 37.868 1.00 79.25 130 THR A CA 1
ATOM 1025 C C . THR A 1 130 ? -28.634 -5.782 36.376 1.00 79.25 130 THR A C 1
ATOM 1027 O O . THR A 1 130 ? -27.624 -5.900 35.677 1.00 79.25 130 THR A O 1
ATOM 1030 N N . ASP A 1 131 ? -29.780 -5.307 35.892 1.00 85.00 131 ASP A N 1
ATOM 1031 C CA . ASP A 1 131 ? -29.951 -4.853 34.518 1.00 85.00 131 ASP A CA 1
ATOM 1032 C C . ASP A 1 131 ? -29.138 -3.591 34.216 1.00 85.00 131 ASP A C 1
ATOM 1034 O O . ASP A 1 131 ? -28.459 -3.550 33.191 1.00 85.00 131 ASP A O 1
ATOM 1038 N N . ASN A 1 132 ? -29.117 -2.599 35.111 1.00 88.38 132 ASN A N 1
ATOM 1039 C CA . ASN A 1 132 ? -28.284 -1.405 34.939 1.00 88.38 132 ASN A CA 1
ATOM 1040 C C . ASN A 1 132 ? -26.790 -1.744 34.878 1.00 88.38 132 ASN A C 1
ATOM 1042 O O . ASN A 1 132 ? -26.093 -1.259 33.990 1.00 88.38 132 ASN A O 1
ATOM 1046 N N . GLN A 1 133 ? -26.298 -2.631 35.749 1.00 84.31 133 GLN A N 1
ATOM 1047 C CA . GLN A 1 133 ? -24.891 -3.049 35.735 1.00 84.31 133 GLN A CA 1
ATOM 1048 C C . GLN A 1 133 ? -24.519 -3.775 34.426 1.00 84.31 133 GLN A C 1
ATOM 1050 O O . GLN A 1 133 ? -23.419 -3.597 33.884 1.00 84.31 133 GLN A O 1
ATOM 1055 N N . ARG A 1 134 ? -25.447 -4.578 33.883 1.00 86.31 134 ARG A N 1
ATOM 1056 C CA . ARG A 1 134 ? -25.290 -5.209 32.564 1.00 86.31 134 ARG A CA 1
ATOM 1057 C C . ARG A 1 134 ? -25.242 -4.154 31.459 1.00 86.31 134 ARG A C 1
ATOM 1059 O O . ARG A 1 134 ? -24.314 -4.178 30.655 1.00 86.31 134 ARG A O 1
ATOM 1066 N N . LEU A 1 135 ? -26.193 -3.221 31.446 1.00 93.00 135 LEU A N 1
ATOM 1067 C CA . LEU A 1 135 ? -26.271 -2.156 30.444 1.00 93.00 135 LEU A CA 1
ATOM 1068 C C . LEU A 1 135 ? -25.037 -1.247 30.468 1.00 93.00 135 LEU A C 1
ATOM 1070 O O . LEU A 1 135 ? -24.523 -0.892 29.412 1.00 93.00 135 LEU A O 1
ATOM 1074 N N . GLU A 1 136 ? -24.505 -0.911 31.643 1.00 91.88 136 GLU A N 1
ATOM 1075 C CA . GLU A 1 136 ? -23.249 -0.161 31.770 1.00 91.88 136 GLU A CA 1
ATOM 1076 C C . GLU A 1 136 ? -22.061 -0.924 31.171 1.00 91.88 136 GLU A C 1
ATOM 1078 O O . GLU A 1 136 ? -21.212 -0.341 30.489 1.00 91.88 136 GLU A O 1
ATOM 1083 N N . SER A 1 137 ? -22.011 -2.241 31.386 1.00 91.19 137 SER A N 1
ATOM 1084 C CA . SER A 1 137 ? -20.974 -3.106 30.819 1.00 91.19 137 SER A CA 1
ATOM 1085 C C . SER A 1 137 ? -21.080 -3.185 29.293 1.00 91.19 137 SER A C 1
ATOM 1087 O O . SER A 1 137 ? -20.072 -3.043 28.596 1.00 91.19 137 SER A O 1
ATOM 1089 N N . GLU A 1 138 ? -22.294 -3.345 28.763 1.00 95.62 138 GLU A N 1
ATOM 1090 C CA . GLU A 1 138 ? -22.578 -3.317 27.323 1.00 95.62 138 GLU A CA 1
ATOM 1091 C C . GLU A 1 138 ? -22.219 -1.961 26.706 1.00 95.62 138 GLU A C 1
ATOM 1093 O O . GLU A 1 138 ? -21.538 -1.916 25.682 1.00 95.62 138 GLU A O 1
ATOM 1098 N N . LEU A 1 139 ? -22.580 -0.852 27.360 1.00 96.62 139 LEU A N 1
ATOM 1099 C CA . LEU A 1 139 ? -22.234 0.500 26.923 1.00 96.62 139 LEU A CA 1
ATOM 1100 C C . LEU A 1 139 ? -20.714 0.684 26.852 1.00 96.62 139 LEU A C 1
ATOM 1102 O O . LEU A 1 139 ? -20.194 1.185 25.854 1.00 96.62 139 LEU A O 1
ATOM 1106 N N . LYS A 1 140 ? -19.986 0.260 27.891 1.00 96.94 140 LYS A N 1
ATOM 1107 C CA . LYS A 1 140 ? -18.521 0.360 27.944 1.00 96.94 140 LYS A CA 1
ATOM 1108 C C . LYS A 1 140 ? -17.856 -0.484 26.856 1.00 96.94 140 LYS A C 1
ATOM 1110 O O . LYS A 1 140 ? -16.873 -0.043 26.256 1.00 96.94 140 LYS A O 1
ATOM 1115 N N . ASN A 1 141 ? -18.385 -1.676 26.584 1.00 96.38 141 ASN A N 1
ATOM 1116 C CA . ASN A 1 141 ? -17.898 -2.537 25.508 1.00 96.38 141 ASN A CA 1
ATOM 1117 C C . ASN A 1 141 ? -18.174 -1.917 24.132 1.00 96.38 141 ASN A C 1
ATOM 1119 O O . ASN A 1 141 ? -17.240 -1.751 23.351 1.00 96.38 141 ASN A O 1
ATOM 1123 N N . ALA A 1 142 ? -19.399 -1.451 23.880 1.00 96.69 142 ALA A N 1
ATOM 1124 C CA . ALA A 1 142 ? -19.765 -0.784 22.632 1.00 96.69 142 ALA A CA 1
ATOM 1125 C C . ALA A 1 142 ? -18.928 0.485 22.381 1.00 96.69 142 ALA A C 1
ATOM 1127 O O . ALA A 1 142 ? -18.496 0.751 21.259 1.00 96.69 142 ALA A O 1
ATOM 1128 N N . GLN A 1 143 ? -18.640 1.268 23.426 1.00 98.00 143 GLN A N 1
ATOM 1129 C CA . GLN A 1 143 ? -17.752 2.430 23.332 1.00 98.00 143 GLN A CA 1
ATOM 1130 C C . GLN A 1 143 ? -16.317 2.037 22.967 1.00 98.00 143 GLN A C 1
ATOM 1132 O O . GLN A 1 143 ? -15.692 2.719 22.149 1.00 98.00 143 GLN A O 1
ATOM 1137 N N . ARG A 1 144 ? -15.798 0.946 23.546 1.00 98.25 144 ARG A N 1
ATOM 1138 C CA . ARG A 1 144 ? -14.466 0.416 23.230 1.00 98.25 144 ARG A CA 1
ATOM 1139 C C . ARG A 1 144 ? -14.382 -0.035 21.775 1.00 98.25 144 ARG A C 1
ATOM 1141 O O . ARG A 1 144 ? -13.459 0.382 21.080 1.00 98.25 144 ARG A O 1
ATOM 1148 N N . GLU A 1 145 ? -15.351 -0.821 21.317 1.00 97.31 145 GLU A N 1
ATOM 1149 C CA . GLU A 1 145 ? -15.424 -1.299 19.932 1.00 97.31 145 GLU A CA 1
ATOM 1150 C C . GLU A 1 145 ? -15.515 -0.132 18.949 1.00 97.31 145 GLU A C 1
ATOM 1152 O O . GLU A 1 145 ? -14.743 -0.053 17.996 1.00 97.31 145 GLU A O 1
ATOM 1157 N N . ARG A 1 146 ? -16.388 0.848 19.215 1.00 97.75 146 ARG A N 1
ATOM 1158 C CA . ARG A 1 146 ? -16.493 2.065 18.397 1.00 97.75 146 ARG A CA 1
ATOM 1159 C C . ARG A 1 146 ? -15.146 2.778 18.274 1.00 97.75 146 ARG A C 1
ATOM 1161 O O . ARG A 1 146 ? -14.789 3.245 17.196 1.00 97.75 146 ARG A O 1
ATOM 1168 N N . GLU A 1 147 ? -14.413 2.896 19.376 1.00 98.25 147 GLU A N 1
ATOM 1169 C CA . GLU A 1 147 ? -13.108 3.553 19.394 1.00 98.25 147 GLU A CA 1
ATOM 1170 C C . GLU A 1 147 ? -12.034 2.751 18.646 1.00 98.25 147 GLU A C 1
ATOM 1172 O O . GLU A 1 147 ? -11.158 3.326 18.001 1.00 98.25 147 GLU A O 1
ATOM 1177 N N . GLU A 1 148 ? -12.100 1.426 18.697 1.00 98.06 148 GLU A N 1
ATOM 1178 C CA . GLU A 1 148 ? -11.247 0.547 17.902 1.00 98.06 148 GLU A CA 1
ATOM 1179 C C . GLU A 1 148 ? -11.532 0.675 16.402 1.00 98.06 148 GLU A C 1
ATOM 1181 O O . GLU A 1 148 ? -10.603 0.919 15.628 1.00 98.06 148 GLU A O 1
ATOM 1186 N N . TYR A 1 149 ? -12.804 0.643 15.993 1.00 97.75 149 TYR A N 1
ATOM 1187 C CA . TYR A 1 149 ? -13.194 0.877 14.601 1.00 97.75 149 TYR A CA 1
ATOM 1188 C C . TYR A 1 149 ? -12.786 2.266 14.116 1.00 97.75 149 TYR A C 1
ATOM 1190 O O . TYR A 1 149 ? -12.296 2.406 12.996 1.00 97.75 149 TYR A O 1
ATOM 1198 N N . ARG A 1 150 ? -12.930 3.295 14.960 1.00 98.19 150 ARG A N 1
ATOM 1199 C CA . ARG A 1 150 ? -12.480 4.656 14.642 1.00 98.19 150 ARG A CA 1
ATOM 1200 C C . ARG A 1 150 ? -10.980 4.687 14.354 1.00 98.19 150 ARG A C 1
ATOM 1202 O O . ARG A 1 150 ? -10.573 5.256 13.345 1.00 98.19 150 ARG A O 1
ATOM 1209 N N . ARG A 1 151 ? -10.162 4.057 15.206 1.00 98.31 151 ARG A N 1
ATOM 1210 C CA . ARG A 1 151 ? -8.706 3.966 15.011 1.00 98.31 151 ARG A CA 1
ATOM 1211 C C . ARG A 1 151 ? -8.350 3.193 13.743 1.00 98.31 151 ARG A C 1
ATOM 1213 O O . ARG A 1 151 ? -7.570 3.694 12.937 1.00 98.31 151 ARG A O 1
ATOM 1220 N N . ALA A 1 152 ? -8.962 2.029 13.527 1.00 96.62 152 ALA A N 1
ATOM 1221 C CA . ALA A 1 152 ? -8.738 1.219 12.332 1.00 96.62 152 ALA A CA 1
ATOM 1222 C C . ALA A 1 152 ? -9.095 1.980 11.043 1.00 96.62 152 ALA A C 1
ATOM 1224 O O . ALA A 1 152 ? -8.322 1.966 10.084 1.00 96.62 152 ALA A O 1
ATOM 1225 N N . ALA A 1 153 ? -10.222 2.698 11.035 1.00 97.69 153 ALA A N 1
ATOM 1226 C CA . ALA A 1 153 ? -10.646 3.519 9.905 1.00 97.69 153 ALA A CA 1
ATOM 1227 C C . ALA A 1 153 ? -9.661 4.663 9.617 1.00 97.69 153 ALA A C 1
ATOM 1229 O O . ALA A 1 153 ? -9.320 4.888 8.456 1.00 97.69 153 ALA A O 1
ATOM 1230 N N . SER A 1 154 ? -9.155 5.348 10.649 1.00 97.38 154 SER A N 1
ATOM 1231 C CA . SER A 1 154 ? -8.132 6.389 10.482 1.00 97.38 154 SER A CA 1
ATOM 1232 C C . SER A 1 154 ? -6.842 5.830 9.876 1.00 97.38 154 SER A C 1
ATOM 1234 O O . SER A 1 154 ? -6.347 6.367 8.887 1.00 97.38 154 SER A O 1
ATOM 1236 N N . THR A 1 155 ? -6.331 4.707 10.390 1.00 97.19 155 THR A N 1
ATOM 1237 C CA . THR A 1 155 ? -5.125 4.060 9.845 1.00 97.19 155 THR A CA 1
ATOM 1238 C C . THR A 1 155 ? -5.321 3.590 8.400 1.00 97.19 155 THR A C 1
ATOM 1240 O O . THR A 1 155 ? -4.417 3.721 7.567 1.00 97.19 155 THR A O 1
ATOM 1243 N N . ALA A 1 156 ? -6.504 3.064 8.070 1.00 96.19 156 ALA A N 1
ATOM 1244 C CA . ALA A 1 156 ? -6.846 2.681 6.704 1.00 96.19 156 ALA A CA 1
ATOM 1245 C C . ALA A 1 156 ? -6.878 3.902 5.769 1.00 96.19 156 ALA A C 1
ATOM 1247 O O . ALA A 1 156 ? -6.306 3.850 4.681 1.00 96.19 156 ALA A O 1
ATOM 1248 N N . ALA A 1 157 ? -7.469 5.019 6.208 1.00 95.38 157 ALA A N 1
ATOM 1249 C CA . ALA A 1 157 ? -7.505 6.264 5.443 1.00 95.38 157 ALA A CA 1
ATOM 1250 C C . ALA A 1 157 ? -6.096 6.830 5.187 1.00 95.38 157 ALA A C 1
ATOM 1252 O O . ALA A 1 157 ? -5.766 7.180 4.055 1.00 95.38 157 ALA A O 1
ATOM 1253 N N . GLU A 1 158 ? -5.228 6.853 6.201 1.00 94.12 158 GLU A N 1
ATOM 1254 C CA . GLU A 1 158 ? -3.827 7.275 6.054 1.00 94.12 158 GLU A CA 1
ATOM 1255 C C . GLU A 1 158 ? -3.054 6.392 5.066 1.00 94.12 158 GLU A C 1
ATOM 1257 O O . GLU A 1 158 ? -2.258 6.873 4.255 1.00 94.12 158 GLU A O 1
ATOM 1262 N N . THR A 1 159 ? -3.288 5.082 5.111 1.00 93.62 159 THR A N 1
ATOM 1263 C CA . THR A 1 159 ? -2.652 4.125 4.198 1.00 93.62 159 THR A CA 1
ATOM 1264 C C . THR A 1 159 ? -3.154 4.301 2.769 1.00 93.62 159 THR A C 1
ATOM 1266 O O . THR A 1 159 ? -2.343 4.323 1.846 1.00 93.62 159 THR A O 1
ATOM 1269 N N . LEU A 1 160 ? -4.453 4.540 2.583 1.00 94.19 160 LEU A N 1
ATOM 1270 C CA . LEU A 1 160 ? -5.030 4.838 1.274 1.00 94.19 160 LEU A CA 1
ATOM 1271 C C . LEU A 1 160 ? -4.389 6.081 0.643 1.00 94.19 160 LEU A C 1
ATOM 1273 O O . LEU A 1 160 ? -4.001 6.039 -0.523 1.00 94.19 160 LEU A O 1
ATOM 1277 N N . VAL A 1 161 ? -4.207 7.157 1.415 1.00 93.00 161 VAL A N 1
ATOM 1278 C CA . VAL A 1 161 ? -3.534 8.376 0.934 1.00 93.00 161 VAL A CA 1
ATOM 1279 C C . VAL A 1 161 ? -2.088 8.088 0.514 1.00 93.00 161 VAL A C 1
ATOM 1281 O O . VAL A 1 161 ? -1.629 8.603 -0.507 1.00 93.00 161 VAL A O 1
ATOM 1284 N N . ARG A 1 162 ? -1.356 7.254 1.266 1.00 91.81 162 ARG A N 1
ATOM 1285 C CA . ARG A 1 162 ? 0.016 6.849 0.905 1.00 91.81 162 ARG A CA 1
ATOM 1286 C C . ARG A 1 162 ? 0.053 6.062 -0.406 1.00 91.81 162 ARG A C 1
ATOM 1288 O O . ARG A 1 162 ? 0.842 6.404 -1.284 1.00 91.81 162 ARG A O 1
ATOM 1295 N N . VAL A 1 163 ? -0.831 5.076 -0.570 1.00 90.12 163 VAL A N 1
ATOM 1296 C CA . VAL A 1 163 ? -0.919 4.266 -1.798 1.00 90.12 163 VAL A CA 1
ATOM 1297 C C . VAL A 1 163 ? -1.317 5.120 -3.004 1.00 90.12 163 VAL A C 1
ATOM 1299 O O . VAL A 1 163 ? -0.731 4.977 -4.074 1.00 90.12 163 VAL A O 1
ATOM 1302 N N . GLN A 1 164 ? -2.257 6.056 -2.845 1.00 89.31 164 GLN A N 1
ATOM 1303 C CA . GLN A 1 164 ? -2.643 6.982 -3.916 1.00 89.31 164 GLN A CA 1
ATOM 1304 C C . GLN A 1 164 ? -1.461 7.837 -4.383 1.00 89.31 164 GLN A C 1
ATOM 1306 O O . GLN A 1 164 ? -1.197 7.905 -5.581 1.00 89.31 164 GLN A O 1
ATOM 1311 N N . LYS A 1 165 ? -0.697 8.420 -3.450 1.00 92.12 165 LYS A N 1
ATOM 1312 C CA . LYS A 1 165 ? 0.506 9.200 -3.784 1.00 92.12 165 LYS A CA 1
ATOM 1313 C C . LYS A 1 165 ? 1.560 8.362 -4.509 1.00 92.12 165 LYS A C 1
ATOM 1315 O O . LYS A 1 165 ? 2.136 8.840 -5.482 1.00 92.12 165 LYS A O 1
ATOM 1320 N N . ALA A 1 166 ? 1.797 7.125 -4.065 1.00 86.94 166 ALA A N 1
ATOM 1321 C CA . ALA A 1 166 ? 2.725 6.210 -4.730 1.00 86.94 166 ALA A CA 1
ATOM 1322 C C . ALA A 1 166 ? 2.267 5.891 -6.163 1.00 86.94 166 ALA A C 1
ATOM 1324 O O . ALA A 1 166 ? 3.035 6.055 -7.111 1.00 86.94 166 ALA A O 1
ATOM 1325 N N . ARG A 1 167 ? 0.989 5.533 -6.346 1.00 93.50 167 ARG A N 1
ATOM 1326 C CA . ARG A 1 167 ? 0.385 5.306 -7.668 1.00 93.50 167 ARG A CA 1
ATOM 1327 C C . ARG A 1 167 ? 0.554 6.521 -8.586 1.00 93.50 167 ARG A C 1
ATOM 1329 O O . ARG A 1 167 ? 0.915 6.364 -9.751 1.00 93.50 167 ARG A O 1
ATOM 1336 N N . ASP A 1 168 ? 0.297 7.724 -8.080 1.00 89.81 168 ASP A N 1
ATOM 1337 C CA . ASP A 1 168 ? 0.375 8.955 -8.872 1.00 89.81 168 ASP A CA 1
ATOM 1338 C C . ASP A 1 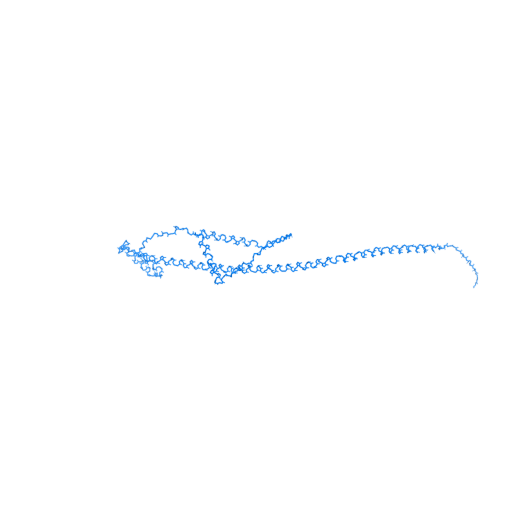168 ? 1.823 9.297 -9.256 1.00 89.81 168 ASP A C 1
ATOM 1340 O O . ASP A 1 168 ? 2.078 9.721 -10.387 1.00 89.81 168 ASP A O 1
ATOM 1344 N N . LEU A 1 169 ? 2.784 9.034 -8.364 1.00 91.88 169 LEU A N 1
ATOM 1345 C CA . LEU A 1 169 ? 4.210 9.144 -8.664 1.00 91.88 169 LEU A CA 1
ATOM 1346 C C . LEU A 1 169 ? 4.619 8.181 -9.785 1.00 91.88 169 LEU A C 1
ATOM 1348 O O . LEU A 1 169 ? 5.235 8.624 -10.753 1.00 91.88 169 LEU A O 1
ATOM 1352 N N . HIS A 1 170 ? 4.235 6.903 -9.699 1.00 94.75 170 HIS A N 1
ATOM 1353 C CA . HIS A 1 170 ? 4.528 5.914 -10.741 1.00 94.75 170 HIS A CA 1
ATOM 1354 C C . HIS A 1 170 ? 3.930 6.316 -12.091 1.00 94.75 170 HIS A C 1
ATOM 1356 O O . HIS A 1 170 ? 4.619 6.281 -13.112 1.00 94.75 170 HIS A O 1
ATOM 1362 N N . ARG A 1 171 ? 2.672 6.777 -12.105 1.00 93.50 171 ARG A N 1
ATOM 1363 C CA . ARG A 1 171 ? 2.019 7.292 -13.319 1.00 93.50 171 ARG A CA 1
ATOM 1364 C C . ARG A 1 171 ? 2.793 8.464 -13.924 1.00 93.50 171 ARG A C 1
ATOM 1366 O O . ARG A 1 171 ? 3.015 8.495 -15.134 1.00 93.50 171 ARG A O 1
ATOM 1373 N N . LEU A 1 172 ? 3.227 9.420 -13.101 1.00 90.94 172 LEU A N 1
ATOM 1374 C CA . LEU A 1 172 ? 4.005 10.571 -13.563 1.00 90.94 172 LEU A CA 1
ATOM 1375 C C . LEU A 1 172 ? 5.386 10.159 -14.091 1.00 90.94 172 LEU A C 1
ATOM 1377 O O . LEU A 1 172 ? 5.812 10.647 -15.138 1.00 90.94 172 LEU A O 1
ATOM 1381 N N . GLN A 1 173 ? 6.083 9.271 -13.383 1.00 94.00 173 GLN A N 1
ATOM 1382 C CA . GLN A 1 173 ? 7.393 8.755 -13.783 1.00 94.00 173 GLN A CA 1
ATOM 1383 C C . GLN A 1 173 ? 7.309 8.017 -15.116 1.00 94.00 173 GLN A C 1
ATOM 1385 O O . GLN A 1 173 ? 8.079 8.323 -16.023 1.00 94.00 173 GLN A O 1
ATOM 1390 N N . HIS A 1 174 ? 6.332 7.123 -15.274 1.00 94.25 174 HIS A N 1
ATOM 1391 C CA . HIS A 1 174 ? 6.118 6.408 -16.525 1.00 94.25 174 HIS A CA 1
ATOM 1392 C C . HIS A 1 174 ? 5.883 7.376 -17.693 1.00 94.25 174 HIS A C 1
ATOM 1394 O O . HIS A 1 174 ? 6.556 7.275 -18.718 1.00 94.25 174 HIS A O 1
ATOM 1400 N N . LYS A 1 175 ? 5.022 8.393 -17.517 1.00 93.62 175 LYS A N 1
ATOM 1401 C CA . LYS A 1 175 ? 4.805 9.439 -18.535 1.00 93.62 175 LYS A CA 1
ATOM 1402 C C . LYS A 1 175 ? 6.111 10.141 -18.932 1.00 93.62 175 LYS A C 1
ATOM 1404 O O . LYS A 1 175 ? 6.353 10.335 -20.122 1.00 93.62 175 LYS A O 1
ATOM 1409 N N . ARG A 1 176 ? 6.973 10.484 -17.966 1.00 94.75 176 ARG A N 1
ATOM 1410 C CA . ARG A 1 176 ? 8.288 11.098 -18.241 1.00 94.75 176 ARG A CA 1
ATOM 1411 C C . ARG A 1 176 ? 9.220 10.157 -19.002 1.00 94.75 176 ARG A C 1
ATOM 1413 O O . ARG A 1 176 ? 9.840 10.581 -19.972 1.00 94.75 176 ARG A O 1
ATOM 1420 N N . VAL A 1 177 ? 9.300 8.891 -18.594 1.00 95.81 177 VAL A N 1
ATOM 1421 C CA . VAL A 1 177 ? 10.140 7.882 -19.259 1.00 95.81 177 VAL A CA 1
ATOM 1422 C C . VAL A 1 177 ? 9.694 7.673 -20.704 1.00 95.81 177 VAL A C 1
ATOM 1424 O O . VAL A 1 177 ? 10.532 7.648 -21.599 1.00 95.81 177 VAL A O 1
ATOM 1427 N N . VAL A 1 178 ? 8.387 7.594 -20.962 1.00 95.94 178 VAL A N 1
ATOM 1428 C CA . VAL A 1 178 ? 7.848 7.457 -22.324 1.00 95.94 178 VAL A CA 1
ATOM 1429 C C . VAL A 1 178 ? 8.192 8.672 -23.189 1.00 95.94 178 VAL A C 1
ATOM 1431 O O . VAL A 1 178 ? 8.594 8.504 -24.342 1.00 95.94 178 VAL A O 1
ATOM 1434 N N . GLN A 1 179 ? 8.082 9.889 -22.647 1.00 96.69 179 GLN A N 1
ATOM 1435 C CA . GLN A 1 179 ? 8.481 11.109 -23.357 1.00 96.69 179 GLN A CA 1
ATOM 1436 C C . GLN A 1 179 ? 9.968 11.086 -23.730 1.00 96.69 179 GLN A C 1
ATOM 1438 O O . GLN A 1 179 ? 10.315 11.338 -24.884 1.00 96.69 179 GLN A O 1
ATOM 1443 N N . GLU A 1 180 ? 10.835 10.733 -22.782 1.00 95.88 180 GLU A N 1
ATOM 1444 C CA . GLU A 1 180 ? 12.277 10.669 -23.013 1.00 95.88 180 GLU A CA 1
ATOM 1445 C C . GLU A 1 180 ? 12.652 9.556 -23.998 1.00 95.88 180 GLU A C 1
ATOM 1447 O O . GLU A 1 180 ? 13.423 9.787 -24.928 1.00 95.88 180 GLU A O 1
ATOM 1452 N N . LYS A 1 181 ? 12.026 8.378 -23.879 1.00 96.50 181 LYS A N 1
ATOM 1453 C CA . LYS A 1 181 ? 12.165 7.280 -24.844 1.00 96.50 181 LYS A CA 1
ATOM 1454 C C . LYS A 1 181 ? 11.858 7.764 -26.259 1.00 96.50 181 LYS A C 1
ATOM 1456 O O . LYS A 1 181 ? 12.639 7.532 -27.177 1.00 96.50 181 LYS A O 1
ATOM 1461 N N . ASN A 1 182 ? 10.736 8.458 -26.442 1.00 96.12 182 ASN A N 1
ATOM 1462 C CA . ASN A 1 182 ? 10.322 8.947 -27.754 1.00 96.12 182 ASN A CA 1
ATOM 1463 C C . ASN A 1 182 ? 11.291 10.003 -28.309 1.00 96.12 182 ASN A C 1
ATOM 1465 O O . ASN A 1 182 ? 11.589 9.979 -29.503 1.00 96.12 182 ASN A O 1
ATOM 1469 N N . ARG A 1 183 ? 11.838 10.875 -27.450 1.00 98.12 183 ARG A N 1
ATOM 1470 C CA . ARG A 1 183 ? 12.891 11.833 -27.820 1.00 98.12 183 ARG A CA 1
ATOM 1471 C C . ARG A 1 183 ? 14.148 11.118 -28.322 1.00 98.12 183 ARG A C 1
ATOM 1473 O O . ARG A 1 183 ? 14.654 11.456 -29.388 1.00 98.12 183 ARG A O 1
ATOM 1480 N N . LEU A 1 184 ? 14.625 10.113 -27.589 1.00 98.19 184 LEU A N 1
ATOM 1481 C CA . LEU A 1 184 ? 15.819 9.345 -27.956 1.00 98.19 184 LEU A CA 1
ATOM 1482 C C . LEU A 1 184 ? 15.621 8.535 -29.239 1.00 98.19 184 LEU A C 1
ATOM 1484 O O . LEU A 1 184 ? 16.518 8.493 -30.080 1.00 98.19 184 LEU A O 1
ATOM 1488 N N . ILE A 1 185 ? 14.443 7.934 -29.421 1.00 97.75 185 ILE A N 1
ATOM 1489 C CA . ILE A 1 185 ? 14.090 7.233 -30.660 1.00 97.75 185 ILE A CA 1
ATOM 1490 C C . ILE A 1 185 ? 14.209 8.180 -31.860 1.00 97.75 185 ILE A C 1
ATOM 1492 O O . ILE A 1 185 ? 14.741 7.789 -32.900 1.00 97.75 185 ILE A O 1
ATOM 1496 N N . GLU A 1 186 ? 13.737 9.419 -31.728 1.00 97.94 186 GLU A N 1
ATOM 1497 C CA . GLU A 1 186 ? 13.807 10.398 -32.810 1.00 97.94 186 GLU A CA 1
ATOM 1498 C C . GLU A 1 186 ? 15.251 10.811 -33.131 1.00 97.94 186 GLU A C 1
ATOM 1500 O O . GLU A 1 186 ? 15.651 10.821 -34.296 1.00 97.94 186 GLU A O 1
ATOM 1505 N N . GLU A 1 187 ? 16.076 11.059 -32.115 1.00 97.88 187 GLU A N 1
ATOM 1506 C CA . GLU A 1 187 ? 17.501 11.348 -32.322 1.00 97.88 187 GLU A CA 1
ATOM 1507 C C . GLU A 1 187 ? 18.251 10.165 -32.954 1.00 97.88 187 GLU A C 1
ATOM 1509 O O . GLU A 1 187 ? 19.044 10.347 -33.881 1.00 97.88 187 GLU A O 1
ATOM 1514 N N . MET A 1 188 ? 17.943 8.931 -32.545 1.00 97.88 188 MET A N 1
ATOM 1515 C CA . MET A 1 188 ? 18.507 7.726 -33.155 1.00 97.88 188 MET A CA 1
ATOM 1516 C C . MET A 1 188 ? 18.131 7.609 -34.639 1.00 97.88 188 MET A C 1
ATOM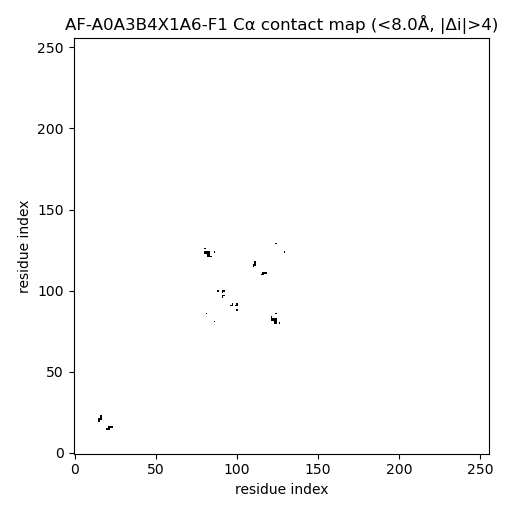 1518 O O . MET A 1 188 ? 18.970 7.242 -35.466 1.00 97.88 188 MET A O 1
ATOM 1522 N N . ARG A 1 189 ? 16.888 7.950 -35.011 1.00 98.19 189 ARG A N 1
ATOM 1523 C CA . ARG A 1 189 ? 16.458 7.976 -36.419 1.00 98.19 189 ARG A CA 1
ATOM 1524 C C . ARG A 1 189 ? 17.241 9.007 -37.226 1.00 98.19 189 ARG A C 1
ATOM 1526 O O . ARG A 1 189 ? 17.730 8.665 -38.303 1.00 98.19 189 ARG A O 1
ATOM 1533 N N . LYS A 1 190 ? 17.412 10.227 -36.708 1.00 98.19 190 LYS A N 1
ATOM 1534 C CA . LYS A 1 190 ? 18.210 11.279 -37.365 1.00 98.19 190 LYS A CA 1
ATOM 1535 C C . LYS A 1 190 ? 19.657 10.839 -37.577 1.00 98.19 190 LYS A C 1
ATOM 1537 O O . LYS A 1 190 ? 20.168 10.953 -38.690 1.00 98.19 190 LYS A O 1
ATOM 1542 N N . LEU A 1 191 ? 20.286 10.267 -36.549 1.00 97.81 191 LEU A N 1
ATOM 1543 C CA . LEU A 1 191 ? 21.647 9.730 -36.641 1.00 97.81 191 LEU A CA 1
ATOM 1544 C C . LEU A 1 191 ? 21.750 8.625 -37.691 1.00 97.81 191 LEU A C 1
ATOM 1546 O O . LEU A 1 191 ? 22.663 8.634 -38.513 1.00 97.81 191 LEU A O 1
ATOM 1550 N N . LYS A 1 192 ? 20.783 7.703 -37.729 1.00 98.19 192 LYS A N 1
ATOM 1551 C CA . LYS A 1 192 ? 20.752 6.636 -38.734 1.00 98.19 192 LYS A CA 1
ATOM 1552 C C . LYS A 1 192 ? 20.670 7.195 -40.155 1.00 98.19 192 LYS A C 1
ATOM 1554 O O . LYS A 1 192 ? 21.394 6.733 -41.034 1.00 98.19 192 LYS A O 1
ATOM 1559 N N . VAL A 1 193 ? 19.840 8.216 -40.377 1.00 97.69 193 VAL A N 1
ATOM 1560 C CA . VAL A 1 193 ? 19.762 8.919 -41.668 1.00 97.69 193 VAL A CA 1
ATOM 1561 C C . VAL A 1 193 ? 21.107 9.561 -42.029 1.00 97.69 193 VAL A C 1
ATOM 1563 O O . VAL A 1 193 ? 21.559 9.420 -43.165 1.00 97.69 193 VAL A O 1
ATOM 1566 N N . GLN A 1 194 ? 21.785 10.206 -41.076 1.00 97.50 194 GLN A N 1
ATOM 1567 C CA . GLN A 1 194 ? 23.110 10.791 -41.302 1.00 97.50 194 GLN A CA 1
ATOM 1568 C C . GLN A 1 194 ? 24.161 9.729 -41.648 1.00 97.50 194 GLN A C 1
ATOM 1570 O O . GLN A 1 194 ? 24.860 9.882 -42.650 1.00 97.50 194 GLN A O 1
ATOM 1575 N N . CYS A 1 195 ? 24.238 8.623 -40.906 1.00 96.81 195 CYS A N 1
ATOM 1576 C CA . CYS A 1 195 ? 25.154 7.521 -41.213 1.00 96.81 195 CYS A CA 1
ATOM 1577 C C . CYS A 1 195 ? 24.907 6.947 -42.613 1.00 96.81 195 CYS A C 1
ATOM 1579 O O . CYS A 1 195 ? 25.850 6.808 -43.393 1.00 96.81 195 CYS A O 1
ATOM 1581 N N . ASN A 1 196 ? 23.641 6.723 -42.978 1.00 96.94 196 ASN A N 1
ATOM 1582 C CA . ASN A 1 196 ? 23.271 6.275 -44.322 1.00 96.94 196 ASN A CA 1
ATOM 1583 C C . ASN A 1 196 ? 23.718 7.265 -45.413 1.00 96.94 196 ASN A C 1
ATOM 1585 O O . ASN A 1 196 ? 24.030 6.851 -46.528 1.00 96.94 196 ASN A O 1
ATOM 1589 N N . SER A 1 197 ? 23.763 8.568 -45.111 1.00 96.69 197 SER A N 1
ATOM 1590 C CA . SER A 1 197 ? 24.246 9.592 -46.047 1.00 96.69 197 SER A CA 1
ATOM 1591 C C . SER A 1 197 ? 25.774 9.604 -46.200 1.00 96.69 197 SER A C 1
ATOM 1593 O O . SER A 1 197 ? 26.277 9.875 -47.294 1.00 96.69 197 SER A O 1
ATOM 1595 N N . TYR A 1 198 ? 26.522 9.271 -45.142 1.00 96.88 198 TYR A N 1
ATOM 1596 C CA . TYR A 1 198 ? 27.987 9.222 -45.165 1.00 96.88 198 TYR A CA 1
ATOM 1597 C C . TYR A 1 198 ? 28.528 7.949 -45.820 1.00 96.88 198 TYR A C 1
ATOM 1599 O O . TYR A 1 198 ? 29.548 8.013 -46.508 1.00 96.88 198 TYR A O 1
ATOM 1607 N N . GLU A 1 199 ? 27.824 6.826 -45.684 1.00 97.44 199 GLU A N 1
ATOM 1608 C CA . GLU A 1 199 ? 28.174 5.533 -46.286 1.00 97.44 199 GLU A CA 1
ATOM 1609 C C . GLU A 1 199 ? 28.602 5.637 -47.774 1.00 97.44 199 GLU A C 1
ATOM 1611 O O . GLU A 1 199 ? 29.734 5.269 -48.111 1.00 97.44 199 GLU A O 1
ATOM 1616 N N . PRO A 1 200 ? 27.805 6.226 -48.696 1.00 97.12 200 PRO A N 1
ATOM 1617 C CA . PRO A 1 200 ? 28.214 6.368 -50.095 1.00 97.12 200 PRO A CA 1
ATOM 1618 C C . PRO A 1 200 ? 29.381 7.347 -50.297 1.00 97.12 200 PRO A C 1
ATOM 1620 O O . PRO A 1 200 ? 30.128 7.223 -51.270 1.00 97.12 200 PRO A O 1
ATOM 1623 N N . VAL A 1 201 ? 29.554 8.343 -49.422 1.00 97.31 201 VAL A N 1
ATOM 1624 C CA . VAL A 1 201 ? 30.678 9.293 -49.499 1.00 97.31 201 VAL A CA 1
ATOM 1625 C C . VAL A 1 201 ? 31.990 8.575 -49.192 1.00 97.31 201 VAL A C 1
ATOM 1627 O O . VAL A 1 201 ? 32.943 8.695 -49.966 1.00 97.31 201 VAL A O 1
ATOM 1630 N N . VAL A 1 202 ? 32.012 7.778 -48.123 1.00 97.06 202 VAL A N 1
ATOM 1631 C CA . VAL A 1 202 ? 33.167 6.960 -47.735 1.00 97.06 202 VAL A CA 1
ATOM 1632 C C . VAL A 1 202 ? 33.480 5.931 -48.819 1.00 97.06 202 VAL A C 1
ATOM 1634 O O . VAL A 1 202 ? 34.631 5.829 -49.250 1.00 97.06 202 VAL A O 1
ATOM 1637 N N . LYS A 1 203 ? 32.457 5.243 -49.344 1.00 97.69 203 LYS A N 1
ATOM 1638 C CA . LYS A 1 203 ? 32.619 4.277 -50.437 1.00 97.69 203 LYS A CA 1
ATOM 1639 C C . LYS A 1 203 ? 33.286 4.902 -51.666 1.00 97.69 203 LYS A C 1
ATOM 1641 O O . LYS A 1 203 ? 34.287 4.377 -52.152 1.00 97.69 203 LYS A O 1
ATOM 1646 N N . ARG A 1 204 ? 32.803 6.066 -52.116 1.00 97.50 204 ARG A N 1
ATOM 1647 C CA . ARG A 1 204 ? 33.396 6.794 -53.254 1.00 97.50 204 ARG A CA 1
ATOM 1648 C C . ARG A 1 204 ? 34.842 7.215 -52.999 1.00 97.50 204 ARG A C 1
ATOM 1650 O O . ARG A 1 204 ? 35.660 7.192 -53.916 1.00 97.50 204 ARG A O 1
ATOM 1657 N N . MET A 1 205 ? 35.174 7.626 -51.778 1.00 97.38 205 MET A N 1
ATOM 1658 C CA . MET A 1 205 ? 36.548 7.995 -51.426 1.00 97.38 205 MET A CA 1
ATOM 1659 C C . MET A 1 205 ? 37.482 6.779 -51.458 1.00 97.38 205 MET A C 1
ATOM 1661 O O . MET A 1 205 ? 38.580 6.872 -52.007 1.00 97.38 205 MET A O 1
ATOM 1665 N N . ASN A 1 206 ? 37.029 5.631 -50.951 1.00 97.62 206 ASN A N 1
ATOM 1666 C CA . ASN A 1 206 ? 37.773 4.375 -51.020 1.00 97.62 206 ASN A CA 1
ATOM 1667 C C . ASN A 1 206 ? 37.994 3.917 -52.472 1.00 97.62 206 ASN A C 1
ATOM 1669 O O . ASN A 1 206 ? 39.108 3.557 -52.843 1.00 97.62 206 ASN A O 1
ATOM 1673 N N . GLU A 1 207 ? 36.969 3.995 -53.323 1.00 98.00 207 GLU A N 1
ATOM 1674 C CA . GLU A 1 207 ? 37.089 3.685 -54.755 1.00 98.00 207 GLU A CA 1
ATOM 1675 C C . GLU A 1 207 ? 38.143 4.568 -55.444 1.00 98.00 207 GLU A C 1
ATOM 1677 O O . GLU A 1 207 ? 38.998 4.062 -56.176 1.00 98.00 207 GLU A O 1
ATOM 1682 N N . LYS A 1 208 ? 38.144 5.878 -55.157 1.00 97.94 208 LYS A N 1
ATOM 1683 C CA . LYS A 1 208 ? 39.165 6.813 -55.660 1.00 97.94 208 LYS A CA 1
ATOM 1684 C C . LYS A 1 208 ? 40.565 6.462 -55.165 1.00 97.94 208 LYS A C 1
ATOM 1686 O O . LYS A 1 208 ? 41.500 6.449 -55.961 1.00 97.94 208 LYS A O 1
ATOM 1691 N N . TYR A 1 209 ? 40.711 6.158 -53.878 1.00 98.00 209 TYR A N 1
ATOM 1692 C CA . TYR A 1 209 ? 41.990 5.749 -53.300 1.00 98.00 209 TYR A CA 1
ATOM 1693 C C . TYR A 1 209 ? 42.544 4.496 -53.991 1.00 98.00 209 TYR A C 1
ATOM 1695 O O . TYR A 1 209 ? 43.695 4.484 -54.425 1.00 98.00 209 TYR A O 1
ATOM 1703 N N . GLN A 1 210 ? 41.706 3.476 -54.189 1.00 97.94 210 GLN A N 1
ATOM 1704 C CA . GLN A 1 210 ? 42.089 2.248 -54.890 1.00 97.94 210 GLN A CA 1
ATOM 1705 C C . GLN A 1 210 ? 42.475 2.504 -56.354 1.00 97.94 210 GLN A C 1
ATOM 1707 O O . GLN A 1 210 ? 43.417 1.893 -56.862 1.00 97.94 210 GLN A O 1
ATOM 1712 N N . ALA A 1 211 ? 41.785 3.416 -57.044 1.00 97.75 211 ALA A N 1
ATOM 1713 C CA . ALA A 1 211 ? 42.131 3.801 -58.411 1.00 97.75 211 ALA A CA 1
ATOM 1714 C C . ALA A 1 211 ? 43.507 4.485 -58.487 1.00 97.75 211 ALA A C 1
ATOM 1716 O O . ALA A 1 211 ? 44.343 4.094 -59.304 1.00 97.75 211 ALA A O 1
ATOM 1717 N N . VAL A 1 212 ? 43.770 5.450 -57.599 1.00 98.06 212 VAL A N 1
ATOM 1718 C CA . VAL A 1 212 ? 45.067 6.142 -57.512 1.00 98.06 212 VAL A CA 1
ATOM 1719 C C . VAL A 1 212 ? 46.185 5.163 -57.161 1.00 98.06 212 VAL A C 1
ATOM 1721 O O . VAL A 1 212 ? 47.259 5.219 -57.759 1.00 98.06 212 VAL A O 1
ATOM 1724 N N . LEU A 1 213 ? 45.935 4.226 -56.243 1.00 97.56 213 LEU A N 1
ATOM 1725 C CA . LEU A 1 213 ? 46.898 3.192 -55.874 1.00 97.56 213 LEU A CA 1
ATOM 1726 C C . LEU A 1 213 ? 47.277 2.324 -57.083 1.00 97.56 213 LEU A C 1
ATOM 1728 O O . LEU A 1 213 ? 48.461 2.155 -57.370 1.00 97.56 213 LEU A O 1
ATOM 1732 N N . LYS A 1 214 ? 46.287 1.839 -57.844 1.00 97.75 214 LYS A N 1
ATOM 1733 C CA . LYS A 1 214 ? 46.522 1.064 -59.076 1.00 97.75 214 LYS A CA 1
ATOM 1734 C C . LYS A 1 214 ? 47.312 1.862 -60.114 1.00 97.75 214 LYS A C 1
ATOM 1736 O O . LYS A 1 214 ? 48.276 1.342 -60.669 1.00 97.75 214 LYS A O 1
ATOM 1741 N N . GLN A 1 215 ? 46.946 3.122 -60.351 1.00 97.00 215 GLN A N 1
ATOM 1742 C CA . GLN A 1 215 ? 47.664 3.990 -61.287 1.00 97.00 215 GLN A CA 1
ATOM 1743 C C . GLN A 1 215 ? 49.112 4.227 -60.839 1.00 97.00 215 GLN A C 1
ATOM 1745 O O . GLN A 1 215 ? 50.026 4.163 -61.655 1.00 97.00 215 GLN A O 1
ATOM 1750 N N . THR A 1 216 ? 49.333 4.445 -59.542 1.00 97.31 216 THR A N 1
ATOM 1751 C CA . THR A 1 216 ? 50.670 4.654 -58.971 1.00 97.31 216 THR A CA 1
ATOM 1752 C C . THR A 1 216 ? 51.557 3.437 -59.212 1.00 97.31 216 THR A C 1
ATOM 1754 O O . THR A 1 216 ? 52.688 3.595 -59.662 1.00 97.31 216 THR A O 1
ATOM 1757 N N . VAL A 1 217 ? 51.025 2.230 -58.991 1.00 97.25 217 VAL A N 1
ATOM 1758 C CA . VAL A 1 217 ? 51.730 0.969 -59.265 1.00 97.25 217 VAL A CA 1
ATOM 1759 C C . VAL A 1 217 ? 52.051 0.802 -60.757 1.00 97.25 217 VAL A C 1
ATOM 1761 O O . VAL A 1 217 ? 53.139 0.353 -61.108 1.00 97.25 217 VAL A O 1
ATOM 1764 N N . LEU A 1 218 ? 51.144 1.182 -61.662 1.00 96.50 218 LEU A N 1
ATOM 1765 C CA . LEU A 1 218 ? 51.423 1.141 -63.104 1.00 96.50 218 LEU A CA 1
ATOM 1766 C C . LEU A 1 218 ? 52.548 2.111 -63.491 1.00 96.50 218 LEU A C 1
ATOM 1768 O O . LEU A 1 218 ? 53.497 1.715 -64.167 1.00 96.50 218 LEU A O 1
ATOM 1772 N N . VAL A 1 219 ? 52.491 3.350 -62.996 1.00 96.25 219 VAL A N 1
ATOM 1773 C CA . VAL A 1 219 ? 53.509 4.379 -63.254 1.00 96.25 219 VAL A CA 1
ATOM 1774 C C . VAL A 1 219 ? 54.872 3.976 -62.682 1.00 96.25 219 VAL A C 1
ATOM 1776 O O . VAL A 1 219 ? 55.903 4.232 -63.307 1.00 96.25 219 VAL A O 1
ATOM 1779 N N . THR A 1 220 ? 54.924 3.336 -61.508 1.00 95.00 220 THR A N 1
ATOM 1780 C CA . THR A 1 220 ? 56.192 2.829 -60.958 1.00 95.00 220 THR A CA 1
ATOM 1781 C C . THR A 1 220 ? 56.779 1.716 -61.812 1.00 95.00 220 THR A C 1
ATOM 1783 O O . THR A 1 220 ? 57.970 1.769 -62.109 1.00 95.00 220 THR A O 1
ATOM 1786 N N . LEU A 1 221 ? 55.960 0.784 -62.303 1.00 95.50 221 LEU A N 1
ATOM 1787 C CA . LEU A 1 221 ? 56.419 -0.267 -63.213 1.00 95.50 221 LEU A CA 1
ATOM 1788 C C . LEU A 1 221 ? 56.930 0.287 -64.552 1.00 95.50 221 LEU A C 1
ATOM 1790 O O . LEU A 1 221 ? 57.938 -0.198 -65.068 1.00 95.50 221 LEU A O 1
ATOM 1794 N N . GLU A 1 222 ? 56.263 1.285 -65.132 1.00 93.38 222 GLU A N 1
ATOM 1795 C CA . GLU A 1 222 ? 56.722 1.953 -66.359 1.00 93.38 222 GLU A CA 1
ATOM 1796 C C . GLU A 1 222 ? 58.052 2.680 -66.147 1.00 93.38 222 GLU A C 1
ATOM 1798 O O . GLU A 1 222 ? 58.979 2.517 -66.948 1.00 93.38 222 GLU A O 1
ATOM 1803 N N . ARG A 1 223 ? 58.188 3.405 -65.029 1.00 94.44 223 ARG A N 1
ATOM 1804 C CA . ARG A 1 223 ? 59.448 4.051 -64.642 1.00 94.44 223 ARG A CA 1
ATOM 1805 C C . ARG A 1 223 ? 60.570 3.028 -64.482 1.00 94.44 223 ARG A C 1
ATOM 1807 O O . ARG A 1 223 ? 61.648 3.231 -65.032 1.00 94.44 223 ARG A O 1
ATOM 1814 N N . ASP A 1 224 ? 60.322 1.916 -63.796 1.00 94.12 224 ASP A N 1
ATOM 1815 C CA . ASP A 1 224 ? 61.320 0.864 -63.591 1.00 94.12 224 ASP A CA 1
ATOM 1816 C C . ASP A 1 224 ? 61.753 0.221 -64.912 1.00 94.12 224 ASP A C 1
ATOM 1818 O O . ASP A 1 224 ? 62.934 -0.079 -65.099 1.00 94.12 224 ASP A O 1
ATOM 1822 N N . LYS A 1 225 ? 60.826 0.024 -65.860 1.00 93.62 225 LYS A N 1
ATOM 1823 C CA . LYS A 1 225 ? 61.159 -0.442 -67.216 1.00 93.62 225 LYS A CA 1
ATOM 1824 C C . LYS A 1 225 ? 62.067 0.556 -67.938 1.00 93.62 225 LYS A C 1
ATOM 1826 O O . LYS A 1 225 ? 63.089 0.134 -68.482 1.00 93.62 225 LYS A O 1
ATOM 1831 N N . ALA A 1 226 ? 61.737 1.849 -67.900 1.00 90.75 226 ALA A N 1
ATOM 1832 C CA . ALA A 1 226 ? 62.540 2.906 -68.515 1.00 90.75 226 ALA A CA 1
ATOM 1833 C C . ALA A 1 226 ? 63.940 3.006 -67.882 1.00 90.75 226 ALA A C 1
ATOM 1835 O O . ALA A 1 226 ? 64.940 3.009 -68.596 1.00 90.75 226 ALA A O 1
ATOM 1836 N N . VAL A 1 227 ? 64.040 2.976 -66.549 1.00 91.62 227 VAL A N 1
ATOM 1837 C CA . VAL A 1 227 ? 65.324 2.975 -65.824 1.00 91.62 227 VAL A CA 1
ATOM 1838 C C . VAL A 1 227 ? 66.151 1.738 -66.175 1.00 91.62 227 VAL A C 1
ATOM 1840 O O . VAL A 1 227 ? 67.338 1.860 -66.465 1.00 91.62 227 VAL A O 1
ATOM 1843 N N . LYS A 1 228 ? 65.547 0.543 -66.222 1.00 90.25 228 LYS A N 1
ATOM 1844 C CA . LYS A 1 228 ? 66.242 -0.688 -66.645 1.00 90.25 228 LYS A CA 1
ATOM 1845 C C . LYS A 1 228 ? 66.722 -0.626 -68.097 1.00 90.25 228 LYS A C 1
ATOM 1847 O O . LYS A 1 228 ? 67.729 -1.253 -68.422 1.00 90.25 228 LYS A O 1
ATOM 1852 N N . GLN A 1 229 ? 66.009 0.072 -68.979 1.00 87.38 229 GLN A N 1
ATOM 1853 C CA . GLN A 1 229 ? 66.426 0.286 -70.366 1.00 87.38 229 GLN A CA 1
ATOM 1854 C C . GLN A 1 229 ? 67.611 1.255 -70.449 1.00 87.38 229 GLN A C 1
ATOM 1856 O O . GLN A 1 229 ? 68.615 0.914 -71.070 1.00 87.38 229 GLN A O 1
ATOM 1861 N N . VAL A 1 230 ? 67.536 2.399 -69.761 1.00 85.38 230 VAL A N 1
ATOM 1862 C CA . VAL A 1 230 ? 68.636 3.374 -69.664 1.00 85.38 230 VAL A CA 1
ATOM 1863 C C . VAL A 1 230 ? 69.879 2.730 -69.045 1.00 85.38 230 VAL A C 1
ATOM 1865 O O . VAL A 1 230 ? 70.973 2.857 -69.583 1.00 85.38 230 VAL A O 1
ATOM 1868 N N . ASN A 1 231 ? 69.724 1.955 -67.970 1.00 80.38 231 ASN A N 1
ATOM 1869 C CA . ASN A 1 231 ? 70.847 1.284 -67.316 1.00 80.38 231 ASN A CA 1
ATOM 1870 C C . ASN A 1 231 ? 71.495 0.210 -68.212 1.00 80.38 231 ASN A C 1
ATOM 1872 O O . ASN A 1 231 ? 72.715 0.061 -68.206 1.00 80.38 231 ASN A O 1
ATOM 1876 N N . ARG A 1 232 ? 70.710 -0.508 -69.033 1.00 78.69 232 ARG A N 1
ATOM 1877 C CA . ARG A 1 232 ? 71.247 -1.427 -70.056 1.00 78.69 232 ARG A CA 1
ATOM 1878 C C . ARG A 1 232 ? 72.022 -0.691 -71.150 1.00 78.69 232 ARG A C 1
ATOM 1880 O O . ARG A 1 232 ? 73.074 -1.172 -71.553 1.00 78.69 232 ARG A O 1
ATOM 1887 N N . GLN A 1 233 ? 71.532 0.464 -71.599 1.00 75.25 233 GLN A N 1
ATOM 1888 C CA . GLN A 1 233 ? 72.232 1.307 -72.574 1.00 75.25 233 GLN A CA 1
ATOM 1889 C C . GLN A 1 233 ? 73.546 1.862 -72.002 1.00 75.25 233 GLN A C 1
ATOM 1891 O O . GLN A 1 233 ? 74.569 1.796 -72.673 1.00 75.25 233 GLN A O 1
ATOM 1896 N N . LEU A 1 234 ? 73.552 2.312 -70.742 1.00 67.25 234 LEU A N 1
ATOM 1897 C CA . LEU A 1 234 ? 74.756 2.789 -70.046 1.00 67.25 234 LEU A CA 1
ATOM 1898 C C . LEU A 1 234 ? 75.778 1.668 -69.782 1.00 67.25 234 LEU A C 1
ATOM 1900 O O . LEU A 1 234 ? 76.976 1.875 -69.958 1.00 67.25 234 LEU A O 1
ATOM 1904 N N . SER A 1 235 ? 75.320 0.465 -69.416 1.00 62.25 235 SER A N 1
ATOM 1905 C CA . SER A 1 235 ? 76.191 -0.701 -69.183 1.00 62.25 235 SER A CA 1
ATOM 1906 C C . SER A 1 235 ? 76.819 -1.254 -70.471 1.00 62.25 235 SER A C 1
ATOM 1908 O O . SER A 1 235 ? 77.824 -1.952 -70.406 1.00 62.25 235 SER A O 1
ATOM 1910 N N . GLY A 1 236 ? 76.258 -0.940 -71.645 1.00 57.53 236 GLY A N 1
ATOM 1911 C CA . GLY A 1 236 ? 76.848 -1.276 -72.945 1.00 57.53 236 GLY A CA 1
ATOM 1912 C C . GLY A 1 236 ? 78.020 -0.373 -73.356 1.00 57.53 236 GLY A C 1
ATOM 1913 O O . GLY A 1 236 ? 78.721 -0.695 -74.311 1.00 57.53 236 GLY A O 1
ATOM 1914 N N . CYS A 1 237 ? 78.258 0.738 -72.647 1.00 54.25 237 CYS A N 1
ATOM 1915 C CA . CYS A 1 237 ? 79.279 1.735 -72.995 1.00 54.25 237 CYS A CA 1
ATOM 1916 C C . CYS A 1 237 ? 80.574 1.649 -72.157 1.00 54.25 237 CYS A C 1
ATOM 1918 O O . CYS A 1 237 ? 81.411 2.544 -72.237 1.00 54.25 237 CYS A O 1
ATOM 1920 N N . ILE A 1 238 ? 80.763 0.602 -71.349 1.00 48.53 238 ILE A N 1
ATOM 1921 C CA . ILE A 1 238 ? 81.900 0.435 -70.423 1.00 48.53 238 ILE A CA 1
ATOM 1922 C C . ILE A 1 238 ? 82.256 -1.076 -70.460 1.00 48.53 238 ILE A C 1
ATOM 1924 O O . ILE A 1 238 ? 81.400 -1.874 -70.105 1.00 48.53 238 ILE A O 1
ATOM 1928 N N . LEU A 1 239 ? 83.407 -1.613 -70.919 1.00 47.72 239 LEU A N 1
ATOM 1929 C CA . LEU A 1 239 ? 84.841 -1.341 -70.648 1.00 47.72 239 LEU A CA 1
ATOM 1930 C C . LEU A 1 239 ? 85.718 -2.346 -71.486 1.00 47.72 239 LEU A C 1
ATOM 1932 O O . LEU A 1 239 ? 85.158 -3.347 -71.937 1.00 47.72 239 LEU A O 1
ATOM 1936 N N . PRO A 1 240 ? 87.060 -2.193 -71.661 1.00 48.16 240 PRO A N 1
ATOM 1937 C CA . PRO A 1 240 ? 87.984 -2.650 -70.612 1.00 48.16 240 PRO A CA 1
ATOM 1938 C C . PRO A 1 240 ? 89.278 -1.841 -70.402 1.00 48.16 240 PRO A C 1
ATOM 1940 O O . PRO A 1 240 ? 89.894 -1.281 -71.305 1.00 48.16 240 PRO A O 1
ATOM 1943 N N . GLN A 1 241 ? 89.712 -1.894 -69.143 1.00 47.47 241 GLN A N 1
ATOM 1944 C CA . GLN A 1 241 ? 91.046 -1.604 -68.635 1.00 47.47 241 GLN A CA 1
ATOM 1945 C C . GLN A 1 241 ? 92.015 -2.677 -69.179 1.00 47.47 241 GLN A C 1
ATOM 1947 O O . GLN A 1 241 ? 91.783 -3.868 -68.971 1.00 47.47 241 GLN A O 1
ATOM 1952 N N . VAL A 1 242 ? 93.098 -2.285 -69.862 1.00 41.97 242 VAL A N 1
ATOM 1953 C CA . VAL A 1 242 ? 94.148 -3.212 -70.335 1.00 41.97 242 VAL A CA 1
ATOM 1954 C C . VAL A 1 242 ? 95.292 -3.259 -69.314 1.00 41.97 242 VAL A C 1
ATOM 1956 O O . VAL A 1 242 ? 95.866 -2.232 -68.956 1.00 41.97 242 VAL A O 1
ATOM 1959 N N . ARG A 1 243 ? 95.627 -4.467 -68.843 1.00 38.44 243 ARG A N 1
ATOM 1960 C CA . ARG A 1 243 ? 96.810 -4.787 -68.022 1.00 38.44 243 ARG A CA 1
ATOM 1961 C C . ARG A 1 243 ? 98.020 -5.117 -68.911 1.00 38.44 243 ARG A C 1
ATOM 1963 O O . ARG A 1 243 ? 97.954 -6.087 -69.654 1.00 38.44 243 ARG A O 1
ATOM 1970 N N . GLY A 1 244 ? 99.151 -4.441 -68.658 1.00 38.41 244 GLY A N 1
ATOM 1971 C CA . GLY A 1 244 ? 100.534 -4.939 -68.846 1.00 38.41 244 GLY A CA 1
ATOM 1972 C C . GLY A 1 244 ? 101.142 -4.797 -70.254 1.00 38.41 244 GLY A C 1
ATOM 1973 O O . GLY A 1 244 ? 100.431 -4.949 -71.230 1.00 38.41 244 GLY A O 1
ATOM 1974 N N . LYS A 1 245 ? 102.448 -4.566 -70.473 1.00 41.53 245 LYS A N 1
ATOM 1975 C CA . LYS A 1 245 ? 103.659 -4.667 -69.630 1.00 41.53 245 LYS A CA 1
ATOM 1976 C C . LYS A 1 245 ? 104.872 -3.997 -70.347 1.00 41.53 245 LYS A C 1
ATOM 1978 O O . LYS A 1 245 ? 105.004 -4.149 -71.550 1.00 41.53 245 LYS A O 1
ATOM 1983 N N . TYR A 1 246 ? 105.752 -3.363 -69.553 1.00 42.56 246 TYR A N 1
ATOM 1984 C CA . TYR A 1 246 ? 107.196 -3.034 -69.708 1.00 42.56 246 TYR A CA 1
ATOM 1985 C C . TYR A 1 246 ? 107.774 -2.303 -70.942 1.00 42.56 246 TYR A C 1
ATOM 1987 O O . TYR A 1 246 ? 107.818 -2.853 -72.031 1.00 42.56 246 TYR A O 1
ATOM 1995 N N . TYR A 1 247 ? 108.483 -1.193 -70.668 1.00 36.50 247 TYR A N 1
ATOM 1996 C CA . TYR A 1 247 ? 109.834 -0.931 -71.196 1.00 36.50 247 TYR A CA 1
ATOM 1997 C C . TYR A 1 247 ? 110.711 -0.259 -70.121 1.00 36.50 247 TYR A C 1
ATOM 1999 O O . TYR A 1 247 ? 110.296 0.695 -69.467 1.00 36.50 247 TYR A O 1
ATOM 2007 N N . ARG A 1 248 ? 111.924 -0.791 -69.935 1.00 48.88 248 ARG A N 1
ATOM 2008 C CA . ARG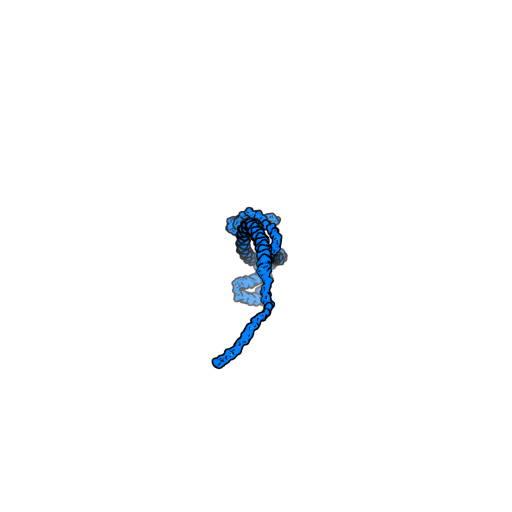 A 1 248 ? 113.025 -0.254 -69.118 1.00 48.88 248 ARG A CA 1
ATOM 2009 C C . ARG A 1 248 ? 114.013 0.442 -70.062 1.00 48.88 248 ARG A C 1
ATOM 2011 O O . ARG A 1 248 ? 114.502 -0.244 -70.956 1.00 48.88 248 ARG A O 1
ATOM 2018 N N . PRO A 1 249 ? 114.390 1.711 -69.845 1.00 45.41 249 PRO A N 1
ATOM 2019 C CA . PRO A 1 249 ? 115.621 2.256 -70.408 1.00 45.41 249 PRO A CA 1
ATOM 2020 C C . PRO A 1 249 ? 116.735 2.269 -69.349 1.00 45.41 249 PRO A C 1
ATOM 2022 O O . PRO A 1 249 ? 116.650 2.941 -68.328 1.00 45.41 249 PRO A O 1
ATOM 2025 N N . THR A 1 250 ? 117.725 1.411 -69.595 1.00 44.56 250 THR A N 1
ATOM 2026 C CA . THR A 1 250 ? 119.179 1.622 -69.453 1.00 44.56 250 THR A CA 1
ATOM 2027 C C . THR A 1 250 ? 119.700 2.713 -68.505 1.00 44.56 250 THR A C 1
ATOM 2029 O O . THR A 1 250 ? 119.528 3.905 -68.742 1.00 44.56 250 THR A O 1
ATOM 2032 N N . LEU A 1 251 ? 120.492 2.270 -67.519 1.00 53.12 251 LEU A N 1
ATOM 2033 C CA . LEU A 1 251 ? 121.558 3.059 -66.895 1.00 53.12 251 LEU A CA 1
ATOM 2034 C C . LEU A 1 251 ? 122.552 3.544 -67.962 1.00 53.12 251 LEU A C 1
ATOM 2036 O O . LEU A 1 251 ? 123.052 2.725 -68.733 1.00 53.12 251 LEU A O 1
ATOM 2040 N N . TYR A 1 252 ? 122.906 4.828 -67.918 1.00 46.59 252 TYR A N 1
ATOM 2041 C CA . TYR A 1 252 ? 124.230 5.293 -68.332 1.00 46.59 252 TYR A CA 1
ATOM 2042 C C . TYR A 1 252 ? 125.095 5.530 -67.082 1.00 46.59 252 TYR A C 1
ATOM 2044 O O . TYR A 1 252 ? 124.569 6.012 -66.075 1.00 46.59 252 TYR A O 1
ATOM 2052 N N . PRO A 1 253 ? 126.389 5.167 -67.117 1.00 58.78 253 PRO A N 1
ATOM 2053 C CA . PRO A 1 253 ? 127.312 5.301 -65.994 1.00 58.78 253 PRO A CA 1
ATOM 2054 C C . PRO A 1 253 ? 128.263 6.511 -66.164 1.00 58.78 253 PRO A C 1
ATOM 2056 O O . PRO A 1 253 ? 128.308 7.087 -67.248 1.00 58.78 253 PRO A O 1
ATOM 2059 N N . ILE A 1 254 ? 129.096 6.762 -65.130 1.00 48.25 254 ILE A N 1
ATOM 2060 C CA . ILE A 1 254 ? 130.405 7.482 -65.149 1.00 48.25 254 ILE A CA 1
ATOM 2061 C C . ILE A 1 254 ? 130.311 9.031 -65.193 1.00 48.25 254 ILE A C 1
ATOM 2063 O O . ILE A 1 254 ? 129.513 9.567 -65.944 1.00 48.25 254 ILE A O 1
ATOM 2067 N N . GLN A 1 255 ? 131.101 9.849 -64.480 1.00 44.94 255 GLN A N 1
ATOM 2068 C CA . GLN A 1 255 ? 132.156 9.703 -63.457 1.00 44.94 255 GLN A CA 1
ATOM 2069 C C . GLN A 1 255 ? 132.452 11.094 -62.831 1.00 44.94 255 GLN A C 1
ATOM 2071 O O . GLN A 1 255 ? 132.192 12.103 -63.482 1.00 44.94 255 GLN A O 1
ATOM 2076 N N . PHE A 1 256 ? 133.121 11.060 -61.665 1.00 46.47 256 PHE A N 1
ATOM 2077 C CA . PHE A 1 256 ? 133.790 12.121 -60.880 1.00 46.47 256 PHE A CA 1
ATOM 2078 C C . PHE A 1 256 ? 132.923 13.113 -60.098 1.00 46.47 256 PHE A C 1
ATOM 2080 O O . PHE A 1 256 ? 132.268 13.984 -60.703 1.00 46.47 256 PHE A O 1
#

Sequence (256 aa):
TRVNIDVAFHCWRQLLVSKGMIAPSDCDDDFKYEEVYLEDDWSLTEGEEDLEATVKAIQNRAEASAQAAPGPNATRSTHQPKAVDDFLRNFLIQTGMTETLDCFQTEWTEMVQKGLVDTERVGVVPDVYTDNQRLESELKNAQREREEYRRAASTAAETLVRVQKARDLHRLQHKRVVQEKNRLIEEMRKLKVQCNSYEPVVKRMNEKYQAVLKQTVLVTLERDKAVKQVNRQLSGCILPQVRGKYYRPTLYPIQF

InterPro domains:
  IPR050995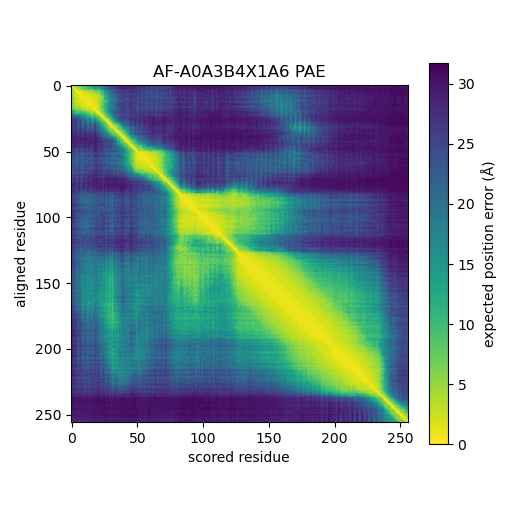 WD repeat and F-box domain-containing protein [PTHR14604] (28-230)